Protein AF-A0A2I4ALH2-F1 (afdb_monomer)

Sequence (230 aa):
MEGLSVGTFGLLMMTMMCFHQFVRSSAQECPSTHDLLNSLRQVEKMLELHETSYQQGLRSLRKKINALHNSTMAVFKTGRNESCPKPDPPAHGRRLGRVFEVGHEVHFLCKPGYELIGPRTRVCLDTLKWSGQQPMCRYLNVTTSSLASLSSPALSFTISAASSSSSSATSPSLLSPPTSSSPSSSIRPSNCTHFLGSTHCTCDVGFTISGRDNQICTDIDECHLFPLAQ

Radius of gyration: 43.72 Å; Cα contacts (8 Å, |Δi|>4): 205; chains: 1; bounding box: 107×48×108 Å

Organism: Austrofundulus limnaeus (NCBI:txid52670)

Foldseek 3Di:
DDDPDPVVVVVVVVVVVVVVVVVVVVPLPFPPPVVVVVVVVVVVVVVVVVVVVVVVVVVVVVVVVVVVVVVVVVVVVVQVVQFADDDDAAVQWDKADDGGTAQDKIAIGHHPQWDKAWDRMWGQHSVSYTPTDDIHTHGDPPPDDPPPDDPDDDPDDDDDDDDDDDDDDDDDDDDDDDDDDDDDDFKDFWDWDDDPHDIDTHDPPQWDQDDDPSTMTGGDPVSVVDSPDD

Solvent-accessible surface area (backbone atoms only — not comparable to full-atom values): 14393 Å² total; per-residue (Å²): 140,87,75,87,52,74,64,59,60,53,51,52,52,51,50,51,50,48,50,54,50,50,61,52,68,69,48,76,79,57,75,51,73,64,59,52,52,53,51,50,52,51,51,50,55,49,50,53,52,51,49,54,51,50,52,50,51,51,53,52,48,53,49,52,52,50,51,49,52,51,50,54,49,49,57,55,59,71,51,69,82,49,52,26,74,85,77,79,55,32,62,70,37,41,62,47,71,91,62,42,37,53,77,34,56,36,38,56,46,44,39,91,68,35,43,72,47,70,56,54,58,35,35,18,35,90,85,45,40,63,46,80,67,88,40,42,43,43,76,56,84,78,74,86,81,70,94,82,74,82,92,71,83,82,81,81,83,80,87,76,90,78,83,90,76,91,80,84,84,81,84,82,81,89,76,82,84,81,81,84,77,87,70,65,99,56,52,47,76,33,55,68,52,79,54,99,92,44,78,51,59,47,53,63,93,66,34,41,76,45,68,97,80,48,54,30,18,33,59,53,67,63,59,76,78,60,65,90,80,132

pLDDT: mean 75.02, std 19.94, range [35.41, 97.62]

Mean predicted aligned error: 21.16 Å

InterPro domains:
  IPR000436 Sushi/SCR/CCP domain [PF00084] (84-137)
  IPR000436 Sushi/SCR/CCP domain [PS50923] (82-139)
  IPR000436 Sushi/SCR/CCP domain [SM00032] (84-137)
  IPR000436 Sushi/SCR/CCP domain [cd00033] (84-138)
  IPR035976 Sushi/SCR/CCP superfamily [SSF57535] (83-139)
  IPR051277 SEZ6/CSMD/C4BPB Neuronal & Immune Regulators [PTHR45656] (59-218)

Secondary structure (DSSP, 8-state):
-----HHHHHHHHHHHHHHHHHHHHTS--PPPHHHHHHHHHHHHHHHHHHHHHHHHHHHHHHHHHHHHHHHHHHHHHHTTT-B---PPPPTTEEEE-S--BTT-EEEEEEPTTEEEES-SEEEB-TTSSBSSPPPEEEE----SSS-SS------------------PPPPPPP-PPP------TTEEE-EEEEETTEEEEE--TTEEEESTTS-EEEEP-HHHH-----

Structure (mmCIF, N/CA/C/O backbone):
data_AF-A0A2I4ALH2-F1
#
_entry.id   AF-A0A2I4ALH2-F1
#
loop_
_atom_site.group_PDB
_atom_site.id
_atom_site.type_symbol
_atom_site.label_atom_id
_atom_site.label_alt_id
_atom_site.label_comp_id
_atom_site.label_asym_id
_atom_site.label_entity_id
_atom_site.label_seq_id
_atom_site.pdbx_PDB_ins_code
_atom_site.Cartn_x
_atom_site.Cartn_y
_atom_site.Cartn_z
_atom_site.occupancy
_atom_site.B_iso_or_equiv
_atom_site.auth_seq_id
_atom_site.auth_comp_id
_atom_site.auth_asym_id
_atom_site.auth_atom_id
_atom_site.pdbx_PDB_model_num
ATOM 1 N N . MET A 1 1 ? -69.874 14.021 77.740 1.00 39.91 1 MET A N 1
ATOM 2 C CA . MET A 1 1 ? -69.878 14.697 76.427 1.00 39.91 1 MET A CA 1
ATOM 3 C C . MET A 1 1 ? -68.767 14.065 75.610 1.00 39.91 1 MET A C 1
ATOM 5 O O . MET A 1 1 ? -67.675 14.603 75.542 1.00 39.91 1 MET A O 1
ATOM 9 N N . GLU A 1 2 ? -69.021 12.865 75.093 1.00 46.47 2 GLU A N 1
ATOM 10 C CA . GLU A 1 2 ? -68.082 12.126 74.245 1.00 46.47 2 GLU A CA 1
ATOM 11 C C . GLU A 1 2 ? -68.663 12.156 72.836 1.00 46.47 2 GLU A C 1
ATOM 13 O O . GLU A 1 2 ? -69.733 11.611 72.579 1.00 46.47 2 GLU A O 1
ATOM 18 N N . GLY A 1 3 ? -68.016 12.910 71.960 1.00 49.16 3 GLY A N 1
ATOM 19 C CA . GLY A 1 3 ? -68.492 13.183 70.612 1.00 49.16 3 GLY A CA 1
ATOM 20 C C . GLY A 1 3 ? -67.360 13.741 69.770 1.00 49.16 3 GLY A C 1
ATOM 21 O O . GLY A 1 3 ? -67.520 14.775 69.127 1.00 49.16 3 GLY A O 1
ATOM 22 N N . LEU A 1 4 ? -66.187 13.097 69.814 1.00 46.28 4 LEU A N 1
ATOM 23 C CA . LEU A 1 4 ? -65.169 13.349 68.801 1.00 46.28 4 LEU A CA 1
ATOM 24 C C . LEU A 1 4 ? -65.681 12.757 67.485 1.00 46.28 4 LEU A C 1
ATOM 26 O O . LEU A 1 4 ? -65.685 11.551 67.263 1.00 46.28 4 LEU A O 1
ATOM 30 N N . SER A 1 5 ? -66.208 13.673 66.678 1.00 50.78 5 SER A N 1
ATOM 31 C CA . SER A 1 5 ? -66.835 13.486 65.378 1.00 50.78 5 SER A CA 1
ATOM 32 C C . SER A 1 5 ? -66.085 12.500 64.480 1.00 50.78 5 SER A C 1
ATOM 34 O O . SER A 1 5 ? -64.897 12.651 64.217 1.00 50.78 5 SER A O 1
ATOM 36 N N . VAL A 1 6 ? -66.827 11.552 63.908 1.00 57.34 6 VAL A N 1
ATOM 37 C CA . VAL A 1 6 ? -66.400 10.630 62.838 1.00 57.34 6 VAL A CA 1
ATOM 38 C C . VAL A 1 6 ? -65.699 11.368 61.674 1.00 57.34 6 VAL A C 1
ATOM 40 O O . VAL A 1 6 ? -64.871 10.788 60.973 1.00 57.34 6 VAL A O 1
ATOM 43 N N . GLY A 1 7 ? -65.959 12.671 61.502 1.00 55.94 7 GLY A N 1
ATOM 44 C CA . GLY A 1 7 ? -65.319 13.520 60.495 1.00 55.94 7 GLY A CA 1
ATOM 45 C C . GLY A 1 7 ? -63.839 13.849 60.743 1.00 55.94 7 GLY A C 1
ATOM 46 O O . GLY A 1 7 ? -63.100 14.015 59.773 1.00 55.94 7 GLY A O 1
ATOM 47 N N . THR A 1 8 ? -63.360 13.906 61.993 1.00 61.12 8 THR A N 1
ATOM 48 C CA . THR A 1 8 ? -61.940 14.219 62.266 1.00 61.12 8 THR A CA 1
ATOM 49 C C . THR A 1 8 ? -61.021 13.029 61.996 1.00 61.12 8 THR A C 1
ATOM 51 O O . THR A 1 8 ? -59.924 13.218 61.472 1.00 61.12 8 THR A O 1
ATOM 54 N N . PHE A 1 9 ? -61.485 11.800 62.246 1.00 66.00 9 PHE A N 1
ATOM 55 C CA . PHE A 1 9 ? -60.770 10.578 61.854 1.00 66.00 9 PHE A CA 1
ATOM 56 C C . PHE A 1 9 ? -60.685 10.419 60.329 1.00 66.00 9 PHE A C 1
ATOM 58 O O . PHE A 1 9 ? -59.633 10.052 59.809 1.00 66.00 9 PHE A O 1
ATOM 65 N N . GLY A 1 10 ? -61.758 10.753 59.602 1.00 70.00 10 GLY A N 1
ATOM 66 C CA . GLY A 1 10 ? -61.765 10.729 58.136 1.00 70.00 10 GLY A CA 1
ATOM 67 C C . GLY A 1 10 ? -60.769 11.713 57.511 1.00 70.00 10 GLY A C 1
ATOM 68 O O . GLY A 1 10 ? -60.043 11.345 56.588 1.00 70.00 10 GLY A O 1
ATOM 69 N N . LEU A 1 11 ? -60.672 12.936 58.050 1.00 68.94 11 LEU A N 1
ATOM 70 C CA . LEU A 1 11 ? -59.687 13.924 57.593 1.00 68.94 11 LEU A CA 1
ATOM 71 C C . LEU A 1 11 ? -58.244 13.498 57.893 1.00 68.94 11 LEU A C 1
ATOM 73 O O . LEU A 1 11 ? -57.385 13.670 57.035 1.00 68.94 11 LEU A O 1
ATOM 77 N N . LEU A 1 12 ? -57.976 12.920 59.069 1.00 70.81 12 LEU A N 1
ATOM 78 C CA . LEU A 1 12 ? -56.640 12.427 59.431 1.00 70.81 12 LEU A CA 1
ATOM 79 C C . LEU A 1 12 ? -56.186 11.256 58.549 1.00 70.81 12 LEU A C 1
ATOM 81 O O . LEU A 1 12 ? -55.030 11.209 58.144 1.00 70.81 12 LEU A O 1
ATOM 85 N N . MET A 1 13 ? -57.084 10.333 58.197 1.00 71.69 13 MET A N 1
ATOM 86 C CA . MET A 1 13 ? -56.747 9.228 57.289 1.00 71.69 13 MET A CA 1
ATOM 87 C C . MET A 1 13 ? -56.496 9.723 55.861 1.00 71.69 13 MET A C 1
ATOM 89 O O . MET A 1 13 ? -55.560 9.260 55.213 1.00 71.69 13 MET A O 1
ATOM 93 N N . MET A 1 14 ? -57.271 10.704 55.385 1.00 69.56 14 MET A N 1
ATOM 94 C CA . MET A 1 14 ? -57.053 11.316 54.070 1.00 69.56 14 MET A CA 1
ATOM 95 C C . MET A 1 14 ? -55.761 12.129 54.010 1.00 69.56 14 MET A C 1
ATOM 97 O O . MET A 1 14 ? -55.058 12.057 53.006 1.00 69.56 14 MET A O 1
ATOM 101 N N . THR A 1 15 ? -55.389 12.854 55.069 1.00 70.06 15 THR A N 1
ATOM 102 C CA . THR A 1 15 ? -54.096 13.549 55.105 1.00 70.06 15 THR A CA 1
ATOM 103 C C . THR A 1 15 ? -52.941 12.563 55.218 1.00 70.06 15 THR A C 1
ATOM 105 O O . THR A 1 15 ? -51.978 12.719 54.482 1.00 70.06 15 THR A O 1
ATOM 108 N N . MET A 1 16 ? -53.038 11.504 56.029 1.00 69.75 16 MET A N 1
ATOM 109 C CA . MET A 1 16 ? -52.010 10.456 56.102 1.00 69.75 16 MET A CA 1
ATOM 110 C C . MET A 1 16 ? -51.840 9.710 54.777 1.00 69.75 16 MET A C 1
ATOM 112 O O . MET A 1 16 ? -50.707 9.493 54.361 1.00 69.75 16 MET A O 1
ATOM 116 N N . MET A 1 17 ? -52.928 9.374 54.074 1.00 66.12 17 MET A N 1
ATOM 117 C CA . MET A 1 17 ? -52.852 8.776 52.737 1.00 66.12 17 MET A CA 1
ATOM 118 C C . MET A 1 17 ? -52.301 9.754 51.701 1.00 66.12 17 MET A C 1
ATOM 120 O O . MET A 1 17 ? -51.471 9.356 50.893 1.00 66.12 17 MET A O 1
ATOM 124 N N . CYS A 1 18 ? -52.680 11.034 51.759 1.00 63.47 18 CYS A N 1
ATOM 125 C CA . CYS A 1 18 ? -52.149 12.063 50.868 1.00 63.47 18 CYS A CA 1
ATOM 126 C C . CYS A 1 18 ? -50.654 12.312 51.122 1.00 63.47 18 CYS A C 1
ATOM 128 O O . CYS A 1 18 ? -49.892 12.362 50.169 1.00 63.47 18 CYS A O 1
ATOM 130 N N . PHE A 1 19 ? -50.202 12.346 52.381 1.00 59.53 19 PHE A N 1
ATOM 131 C CA . PHE A 1 19 ? -48.781 12.385 52.746 1.00 59.53 19 PHE A CA 1
ATOM 132 C C . PHE A 1 19 ? -48.045 11.112 52.301 1.00 59.53 19 PHE A C 1
ATOM 134 O O . PHE A 1 19 ? -46.947 11.217 51.769 1.00 59.53 19 PHE A O 1
ATOM 141 N N . HIS A 1 20 ? -48.646 9.922 52.420 1.00 56.50 20 HIS A N 1
ATOM 142 C CA . HIS A 1 20 ? -48.064 8.675 51.902 1.00 56.50 20 HIS A CA 1
ATOM 143 C C . HIS A 1 20 ? -47.955 8.665 50.368 1.00 56.50 20 HIS A C 1
ATOM 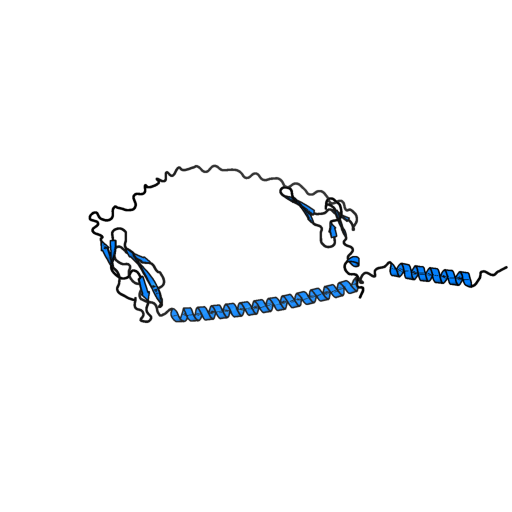145 O O . HIS A 1 20 ? -46.995 8.122 49.818 1.00 56.50 20 HIS A O 1
ATOM 151 N N . GLN A 1 21 ? -48.927 9.268 49.677 1.00 51.94 21 GLN A N 1
ATOM 152 C CA . GLN A 1 21 ? -48.923 9.455 48.227 1.00 51.94 21 GLN A CA 1
ATOM 153 C C . GLN A 1 21 ? -47.872 10.499 47.813 1.00 51.94 21 GLN A C 1
ATOM 155 O O . GLN A 1 21 ? -47.152 10.285 46.845 1.00 51.94 21 GLN A O 1
ATOM 160 N N . PHE A 1 22 ? -47.734 11.590 48.575 1.00 48.34 22 PHE A N 1
ATOM 161 C CA . PHE A 1 22 ? -46.765 12.662 48.330 1.00 48.34 22 PHE A CA 1
ATOM 162 C C . PHE A 1 22 ? -45.324 12.192 48.569 1.00 48.34 22 PHE A C 1
ATOM 164 O O . PHE A 1 22 ? -44.451 12.483 47.759 1.00 48.34 22 PHE A O 1
ATOM 171 N N . VAL A 1 23 ? -45.089 11.390 49.617 1.00 51.84 23 VAL A N 1
ATOM 172 C CA . VAL A 1 23 ? -43.791 10.745 49.895 1.00 51.84 23 VAL A CA 1
ATOM 173 C C . VAL A 1 23 ? -43.423 9.740 48.796 1.00 51.84 23 VAL A C 1
ATOM 175 O O . VAL A 1 23 ? -42.254 9.647 48.429 1.00 51.84 23 VAL A O 1
ATOM 178 N N . ARG A 1 24 ? -44.410 9.041 48.212 1.00 49.78 24 ARG A N 1
ATOM 179 C CA . ARG A 1 24 ? -44.208 8.199 47.018 1.00 49.78 24 ARG A CA 1
ATOM 180 C C . ARG A 1 24 ? -43.925 9.011 45.753 1.00 49.78 24 ARG A C 1
ATOM 182 O O . ARG A 1 24 ? -43.120 8.577 44.946 1.00 49.78 24 ARG A O 1
ATOM 189 N N . SER A 1 25 ? -44.541 10.180 45.579 1.00 40.50 25 SER A N 1
ATOM 190 C CA . SER A 1 25 ? -44.303 11.041 44.408 1.00 40.50 25 SER A CA 1
ATOM 191 C C . SER A 1 25 ? -42.962 11.782 44.435 1.00 40.50 25 SER A C 1
ATOM 193 O O . SER A 1 25 ? -42.504 12.206 43.380 1.00 40.50 25 SER A O 1
ATOM 195 N N . SER A 1 26 ? -42.323 11.944 45.600 1.00 42.00 26 SER A N 1
ATOM 196 C CA . SER A 1 26 ? -40.974 12.527 45.713 1.00 42.00 26 SER A CA 1
ATOM 197 C C . SER A 1 26 ? -39.832 11.528 45.499 1.00 42.00 26 SER A C 1
ATOM 199 O O . SER A 1 26 ? -38.684 11.944 45.363 1.00 42.00 26 SER A O 1
ATOM 201 N N . ALA A 1 27 ? -40.124 10.227 45.462 1.00 47.12 27 ALA A N 1
ATOM 202 C CA . ALA A 1 27 ? -39.171 9.226 45.014 1.00 47.12 27 ALA A CA 1
ATOM 203 C C . ALA A 1 27 ? -39.352 9.064 43.502 1.00 47.12 27 ALA A C 1
ATOM 205 O O . ALA A 1 27 ? -40.226 8.336 43.041 1.00 47.12 27 ALA A O 1
ATOM 206 N N . GLN A 1 28 ? -38.544 9.769 42.711 1.00 51.12 28 GLN A N 1
ATOM 207 C CA . GLN A 1 28 ? -38.260 9.310 41.355 1.00 51.12 28 GLN A CA 1
ATOM 208 C C . GLN A 1 28 ? -37.712 7.883 41.529 1.00 51.12 28 GLN A C 1
ATOM 210 O O . GLN A 1 28 ? -36.616 7.724 42.063 1.00 51.12 28 GLN A O 1
ATOM 215 N N . GLU A 1 29 ? -38.519 6.858 41.239 1.00 55.00 29 GLU A N 1
ATOM 216 C CA . GLU A 1 29 ? -38.187 5.461 41.536 1.00 55.00 29 GLU A CA 1
ATOM 217 C C . GLU A 1 29 ? -36.971 5.071 40.680 1.00 55.00 29 GLU A C 1
ATOM 219 O O . GLU A 1 29 ? -37.099 4.714 39.507 1.00 55.00 29 GLU A O 1
ATOM 224 N N . CYS A 1 30 ? -35.766 5.239 41.235 1.00 57.34 30 CYS A N 1
ATOM 225 C CA . CYS A 1 30 ? -34.533 4.807 40.596 1.00 57.34 30 CYS A CA 1
ATOM 226 C C . CYS A 1 30 ? -34.694 3.320 40.241 1.00 57.34 30 CYS A C 1
ATOM 228 O O . CYS A 1 30 ? -35.183 2.554 41.082 1.00 57.34 30 CYS A O 1
ATOM 230 N N . PRO A 1 31 ? -34.304 2.888 39.027 1.00 63.88 31 PRO A N 1
ATOM 231 C CA . PRO A 1 31 ? -34.389 1.485 38.652 1.00 63.88 31 PRO A CA 1
ATOM 232 C C . PRO A 1 31 ? -33.706 0.630 39.718 1.00 63.88 31 PRO A C 1
ATOM 234 O O . PRO A 1 31 ? -32.645 0.991 40.238 1.00 63.88 31 PRO A O 1
ATOM 237 N N . SER A 1 32 ? -34.334 -0.494 40.074 1.00 73.88 32 SER A N 1
ATOM 238 C CA . SER A 1 32 ? -33.769 -1.365 41.095 1.00 73.88 32 SER A CA 1
ATOM 239 C C . SER A 1 32 ? -32.368 -1.802 40.658 1.00 73.88 32 SER A C 1
ATOM 241 O O . SER A 1 32 ? -32.104 -2.013 39.469 1.00 73.88 32 SER A O 1
ATOM 243 N N . THR A 1 33 ? -31.447 -1.965 41.609 1.00 77.44 33 THR A N 1
ATOM 244 C CA . THR A 1 33 ? -30.085 -2.444 41.311 1.00 77.44 33 THR A CA 1
ATOM 245 C C . THR A 1 33 ? -30.107 -3.746 40.506 1.00 77.44 33 THR A C 1
ATOM 247 O O . THR A 1 33 ? -29.229 -3.990 39.683 1.00 77.44 33 THR A O 1
ATOM 250 N N . HIS A 1 34 ? -31.149 -4.559 40.682 1.00 82.75 34 HIS A N 1
ATOM 251 C CA . HIS A 1 34 ? -31.390 -5.769 39.913 1.00 82.75 34 HIS A CA 1
ATOM 252 C C . HIS A 1 34 ? -31.675 -5.502 38.424 1.00 82.75 34 HIS A C 1
ATOM 254 O O . HIS A 1 34 ? -31.082 -6.162 37.570 1.00 82.75 34 HIS A O 1
ATOM 260 N N . ASP A 1 35 ? -32.524 -4.525 38.102 1.00 79.44 35 ASP A N 1
ATOM 261 C CA . ASP A 1 35 ? -32.886 -4.182 36.719 1.00 79.44 35 ASP A CA 1
ATOM 262 C C . ASP A 1 35 ? -31.705 -3.575 35.955 1.00 79.44 35 ASP A C 1
ATOM 264 O O . ASP A 1 35 ? -31.469 -3.902 34.785 1.00 79.44 35 ASP A O 1
ATOM 268 N N . LEU A 1 36 ? -30.893 -2.764 36.641 1.00 84.00 36 LEU A N 1
ATOM 269 C CA . LEU A 1 36 ? -29.657 -2.227 36.080 1.00 84.00 36 LEU A CA 1
ATOM 270 C C . LEU A 1 36 ? -28.637 -3.344 35.814 1.00 84.00 36 LEU A C 1
ATOM 272 O O . LEU A 1 36 ? -28.070 -3.418 34.725 1.00 84.00 36 LEU A O 1
ATOM 276 N N . LEU A 1 37 ? -28.447 -4.265 36.766 1.00 87.06 37 LEU A N 1
ATOM 277 C CA . LEU A 1 37 ? -27.549 -5.412 36.595 1.00 87.06 37 LEU A CA 1
ATOM 278 C C . LEU A 1 37 ? -27.998 -6.336 35.457 1.00 87.06 37 LEU A C 1
ATOM 280 O O . LEU A 1 37 ? -27.159 -6.857 34.723 1.00 87.06 37 LEU A O 1
ATOM 284 N N . ASN A 1 38 ? -29.304 -6.535 35.279 1.00 90.06 38 ASN A N 1
ATOM 285 C CA . ASN A 1 38 ? -29.830 -7.315 34.161 1.00 90.06 38 ASN A CA 1
ATOM 286 C C . ASN A 1 38 ? -29.565 -6.624 32.817 1.00 90.06 38 ASN A C 1
ATOM 288 O O . ASN A 1 38 ? -29.114 -7.277 31.875 1.00 90.06 38 ASN A O 1
ATOM 292 N N . SER A 1 39 ? -29.761 -5.306 32.755 1.00 90.31 39 SER A N 1
ATOM 293 C CA . SER A 1 39 ? -29.476 -4.501 31.563 1.00 90.31 39 SER A CA 1
ATOM 294 C C . SER A 1 39 ? -27.986 -4.522 31.204 1.00 90.31 39 SER A C 1
ATOM 296 O O . SER A 1 39 ? -27.629 -4.730 30.045 1.00 90.31 39 SER A O 1
ATOM 298 N N . LEU A 1 40 ? -27.099 -4.397 32.196 1.00 91.69 40 LEU A N 1
ATOM 299 C CA . LEU A 1 40 ? -25.649 -4.464 31.991 1.00 91.69 40 LEU A CA 1
ATOM 300 C C . LEU A 1 40 ? -25.200 -5.837 31.481 1.00 91.69 40 LEU A C 1
ATOM 302 O O . LEU A 1 40 ? -24.463 -5.901 30.500 1.00 91.69 40 LEU A O 1
ATOM 306 N N . ARG A 1 41 ? -25.708 -6.933 32.062 1.00 95.00 41 ARG A N 1
ATOM 307 C CA . ARG A 1 41 ? -25.429 -8.294 31.562 1.00 95.00 41 ARG A CA 1
ATOM 308 C C . ARG A 1 41 ? -25.898 -8.489 30.122 1.00 95.00 41 ARG A C 1
ATOM 310 O O . ARG A 1 41 ? -25.260 -9.204 29.352 1.00 95.00 41 ARG A O 1
ATOM 317 N N . GLN A 1 42 ? -27.020 -7.876 29.744 1.00 96.25 42 GLN A N 1
ATOM 318 C CA . GLN A 1 42 ? -27.523 -7.946 28.374 1.00 96.25 42 GLN A CA 1
ATOM 319 C C . GLN A 1 42 ? -26.599 -7.213 27.393 1.00 96.25 42 GLN A C 1
ATOM 321 O O . GLN A 1 42 ? -26.316 -7.746 26.318 1.00 96.25 42 GLN A O 1
ATOM 326 N N . VAL A 1 43 ? -26.108 -6.028 27.762 1.00 96.12 43 VAL A N 1
ATOM 327 C CA . VAL A 1 43 ? -25.152 -5.264 26.946 1.00 96.12 43 VAL A CA 1
ATOM 328 C C . VAL A 1 43 ? -23.816 -5.996 26.842 1.00 96.12 43 VAL A C 1
ATOM 330 O O . VAL A 1 43 ? -23.294 -6.133 25.741 1.00 96.12 43 VAL A O 1
ATOM 333 N N . GLU A 1 44 ? -23.297 -6.538 27.943 1.00 96.56 44 GLU A N 1
ATOM 334 C CA . GLU A 1 44 ? -22.062 -7.331 27.957 1.00 96.56 44 GLU A CA 1
ATOM 335 C C . GLU A 1 44 ? -22.154 -8.515 26.985 1.00 96.56 44 GLU A C 1
ATOM 337 O O . GLU A 1 44 ? -21.335 -8.652 26.076 1.00 96.56 44 GLU A O 1
ATOM 342 N N . LYS A 1 45 ? -23.241 -9.291 27.066 1.00 97.38 45 LYS A N 1
ATOM 343 C CA . LYS A 1 45 ? -23.486 -10.417 26.157 1.00 97.38 45 LYS A CA 1
ATOM 344 C C . LYS A 1 45 ? -23.620 -9.984 24.693 1.00 97.38 45 LYS A C 1
ATOM 346 O O . LYS A 1 45 ? -23.202 -10.703 23.785 1.00 97.38 45 LYS A O 1
ATOM 351 N N . MET A 1 46 ? -24.219 -8.822 24.437 1.00 96.50 46 MET A N 1
ATOM 352 C CA . MET A 1 46 ? -24.316 -8.265 23.085 1.00 96.50 46 MET A CA 1
ATOM 353 C C . MET A 1 46 ? -22.934 -7.871 22.547 1.00 96.50 46 MET A C 1
ATOM 355 O O . MET A 1 46 ? -22.626 -8.156 21.387 1.00 96.50 46 MET A O 1
ATOM 359 N N . LEU A 1 47 ? -22.103 -7.243 23.380 1.00 96.81 47 LEU A N 1
ATOM 360 C CA . LEU A 1 47 ? -20.751 -6.827 23.017 1.00 96.81 47 LEU A CA 1
ATOM 361 C C . LEU A 1 47 ? -19.862 -8.035 22.708 1.00 96.81 47 LEU A C 1
ATOM 363 O O . LEU A 1 47 ? -19.187 -8.022 21.680 1.00 96.81 47 LEU A O 1
ATOM 367 N N . GLU A 1 48 ? -19.941 -9.108 23.497 1.00 96.31 48 GLU A N 1
ATOM 368 C CA . GLU A 1 48 ? -19.231 -10.367 23.219 1.00 96.31 48 GLU A CA 1
ATOM 369 C C . GLU A 1 48 ? -19.626 -10.969 21.858 1.00 96.31 48 GLU A C 1
ATOM 371 O O . GLU A 1 48 ? -18.782 -11.407 21.064 1.00 96.31 48 GLU A O 1
ATOM 376 N N . LEU A 1 49 ? -20.923 -10.967 21.533 1.00 96.62 49 LEU A N 1
ATOM 377 C CA . LEU A 1 49 ? -21.407 -11.446 20.235 1.00 96.62 49 LEU A CA 1
ATOM 378 C C . LEU A 1 49 ? -20.923 -10.562 19.079 1.00 96.62 49 LEU A C 1
ATOM 380 O O . LEU A 1 49 ? -20.525 -11.071 18.027 1.00 96.62 49 LEU A O 1
ATOM 384 N N . HIS A 1 50 ? -20.928 -9.241 19.258 1.00 96.44 50 HIS A N 1
ATOM 385 C CA . HIS A 1 50 ? -20.433 -8.321 18.241 1.00 96.44 50 HIS A CA 1
ATOM 386 C C . HIS A 1 50 ? -18.922 -8.479 18.025 1.00 96.44 50 HIS A C 1
ATOM 388 O O . HIS A 1 50 ? -18.467 -8.524 16.880 1.00 96.44 50 HIS A O 1
ATOM 394 N N . GLU A 1 51 ? -18.152 -8.653 19.100 1.00 96.69 51 GLU A N 1
ATOM 395 C CA . GLU A 1 51 ? -16.715 -8.899 19.028 1.00 96.69 51 GLU A CA 1
ATOM 396 C C . GLU A 1 51 ? -16.408 -10.202 18.282 1.00 96.69 51 GLU A C 1
ATOM 398 O O . GLU A 1 51 ? -15.619 -10.207 17.336 1.00 96.69 51 GLU A O 1
ATOM 403 N N . THR A 1 52 ? -17.068 -11.307 18.633 1.00 95.94 52 THR A N 1
ATOM 404 C CA . THR A 1 52 ? -16.845 -12.599 17.961 1.00 95.94 52 THR A CA 1
ATOM 405 C C . THR A 1 52 ? -17.225 -12.566 16.477 1.00 95.94 52 THR A C 1
ATOM 407 O O . THR A 1 52 ? -16.476 -13.089 15.640 1.00 95.94 52 THR A O 1
ATOM 410 N N . SER A 1 53 ? -18.332 -11.901 16.128 1.00 97.12 53 SER A N 1
ATOM 411 C CA . SER A 1 53 ? -18.757 -11.669 14.741 1.00 97.12 53 SER A CA 1
ATOM 412 C C . SER A 1 53 ? -17.733 -10.834 13.966 1.00 97.12 53 SER A C 1
ATOM 414 O O . SER A 1 53 ? -17.291 -11.221 12.877 1.00 97.12 53 SER A O 1
ATOM 416 N N . TYR A 1 54 ? -17.265 -9.734 14.561 1.00 97.12 54 TYR A N 1
ATOM 417 C CA . TYR A 1 54 ? -16.231 -8.880 13.983 1.00 97.12 54 TYR A CA 1
ATOM 418 C C . TYR A 1 54 ? -14.925 -9.654 13.746 1.00 97.12 54 TYR A C 1
ATOM 420 O O . TYR A 1 54 ? -14.371 -9.638 12.641 1.00 97.12 54 TYR A O 1
ATOM 428 N N . GLN A 1 55 ? -14.475 -10.430 14.736 1.00 97.25 55 GLN A N 1
ATOM 429 C CA . GLN A 1 55 ? -13.299 -11.296 14.624 1.00 97.25 55 GLN A CA 1
ATOM 430 C C . GLN A 1 55 ? -13.455 -12.335 13.503 1.00 97.25 55 GLN A C 1
ATOM 432 O O . GLN A 1 55 ? -12.509 -12.615 12.761 1.00 97.25 55 GLN A O 1
ATOM 437 N N . GLN A 1 56 ? -14.649 -12.904 13.321 1.00 97.38 56 GLN A N 1
ATOM 438 C CA . GLN A 1 56 ? -14.929 -13.807 12.205 1.00 97.38 56 GLN A CA 1
ATOM 439 C C . GLN A 1 56 ? -14.851 -13.096 10.848 1.00 97.38 56 GLN A C 1
ATOM 441 O O . GLN A 1 56 ? -14.255 -13.646 9.913 1.00 97.38 56 GLN A O 1
ATOM 446 N N . GLY A 1 57 ? -15.381 -11.876 10.749 1.00 97.38 57 GLY A N 1
ATOM 447 C CA . GLY A 1 57 ? -15.245 -11.021 9.570 1.00 97.38 57 GLY A CA 1
ATOM 448 C C . GLY A 1 57 ? -13.779 -10.785 9.206 1.00 97.38 57 GLY A C 1
ATOM 449 O O . GLY A 1 57 ? -13.370 -11.041 8.070 1.00 97.38 57 GLY A O 1
ATOM 450 N N . LEU A 1 58 ? -12.953 -10.420 10.190 1.00 97.62 58 LEU A N 1
ATOM 451 C CA . LEU A 1 58 ? -11.512 -10.239 10.003 1.00 97.62 58 LEU A CA 1
ATOM 452 C C . LEU A 1 58 ? -10.805 -11.528 9.566 1.00 97.62 58 LEU A C 1
ATOM 454 O O . LEU A 1 58 ? -9.973 -11.496 8.655 1.00 97.62 58 LEU A O 1
ATOM 458 N N . ARG A 1 59 ? -11.151 -12.684 10.149 1.00 97.44 59 ARG A N 1
ATOM 459 C CA . ARG A 1 59 ? -10.615 -13.987 9.713 1.00 97.44 59 ARG A CA 1
ATOM 460 C C . ARG A 1 59 ? -10.966 -14.280 8.255 1.00 97.44 59 ARG A C 1
ATOM 462 O O . ARG A 1 59 ? -10.103 -14.730 7.500 1.00 97.44 59 ARG A O 1
ATOM 469 N N . SER A 1 60 ? -12.206 -14.018 7.842 1.00 97.62 60 SER A N 1
ATOM 470 C CA . SER A 1 60 ? -12.623 -14.205 6.450 1.00 97.62 60 SER A CA 1
ATOM 471 C C . SER A 1 60 ? -11.904 -13.243 5.508 1.00 97.62 60 SER A C 1
ATOM 473 O O . SER A 1 60 ? -11.502 -13.649 4.417 1.00 97.62 60 SER A O 1
ATOM 475 N N . LEU A 1 61 ? -11.727 -11.987 5.917 1.00 97.31 61 LEU A N 1
ATOM 476 C CA . LEU A 1 61 ? -11.017 -10.989 5.129 1.00 97.31 61 LEU A CA 1
ATOM 477 C C . LEU A 1 61 ? -9.551 -11.387 4.944 1.00 97.31 61 LEU A C 1
ATOM 479 O O . LEU A 1 61 ? -9.066 -11.413 3.816 1.00 97.31 61 LEU A O 1
ATOM 483 N N . ARG A 1 62 ? -8.873 -11.807 6.018 1.00 97.25 62 ARG A N 1
ATOM 484 C CA . ARG A 1 62 ? -7.497 -12.320 5.958 1.00 97.25 62 ARG A CA 1
ATOM 485 C C . ARG A 1 62 ? -7.376 -13.501 4.996 1.00 97.25 62 ARG A C 1
ATOM 487 O O . ARG A 1 62 ? -6.445 -13.539 4.201 1.00 97.25 62 ARG A O 1
ATOM 494 N N . LYS A 1 63 ? -8.328 -14.442 5.016 1.00 97.31 63 LYS A N 1
ATOM 495 C CA . LYS A 1 63 ? -8.352 -15.562 4.058 1.00 97.31 63 LYS A CA 1
ATOM 496 C C . LYS A 1 63 ? -8.486 -15.080 2.612 1.00 97.31 63 LYS A C 1
ATOM 498 O O . LYS A 1 63 ? -7.743 -15.558 1.762 1.00 97.31 63 LYS A O 1
ATOM 503 N N . LYS A 1 64 ? -9.378 -14.121 2.336 1.00 96.88 64 LYS A N 1
ATOM 504 C CA . LYS A 1 64 ? -9.537 -13.528 0.994 1.00 96.88 64 LYS A CA 1
ATOM 505 C C . LYS A 1 64 ? -8.269 -12.807 0.535 1.00 96.88 64 LYS A C 1
ATOM 507 O O . LYS A 1 64 ? -7.844 -13.017 -0.594 1.00 96.88 64 LYS A O 1
ATOM 512 N N . ILE A 1 65 ? -7.638 -12.025 1.413 1.00 97.06 65 ILE A N 1
ATOM 513 C CA . ILE A 1 65 ? -6.367 -11.341 1.129 1.00 97.06 65 ILE A CA 1
ATOM 514 C C . ILE A 1 65 ? -5.268 -12.361 0.818 1.00 97.06 65 ILE A C 1
ATOM 516 O O . ILE A 1 65 ? -4.575 -12.219 -0.183 1.00 97.06 65 ILE A O 1
ATOM 520 N N . ASN A 1 66 ? -5.140 -13.420 1.621 1.00 95.62 66 ASN A N 1
ATOM 521 C CA . ASN A 1 66 ? -4.139 -14.464 1.396 1.00 95.62 66 ASN A CA 1
ATOM 522 C C . ASN A 1 66 ? -4.392 -15.236 0.095 1.00 95.62 66 ASN A C 1
ATOM 524 O O . ASN A 1 66 ? -3.448 -15.541 -0.627 1.00 95.62 66 ASN A O 1
ATOM 528 N N . ALA A 1 67 ? -5.654 -15.537 -0.221 1.00 94.44 67 ALA A N 1
ATOM 529 C CA . ALA A 1 67 ? -6.028 -16.185 -1.473 1.00 94.44 67 ALA A CA 1
ATOM 530 C C . ALA A 1 67 ? -5.718 -15.294 -2.681 1.00 94.44 67 ALA A C 1
ATOM 532 O O . ALA A 1 67 ? -5.158 -15.779 -3.664 1.00 94.44 67 ALA A O 1
ATOM 533 N N . LEU A 1 68 ? -6.020 -13.994 -2.588 1.00 93.19 68 LEU A N 1
ATOM 534 C CA . LEU A 1 68 ? -5.672 -13.020 -3.616 1.00 93.19 68 LEU A CA 1
ATOM 535 C C . LEU A 1 68 ? -4.155 -12.946 -3.783 1.00 93.19 68 LEU A C 1
ATOM 537 O O . LEU A 1 68 ? -3.670 -13.143 -4.886 1.00 93.19 68 LEU A O 1
ATOM 541 N N . HIS A 1 69 ? -3.404 -12.771 -2.694 1.00 91.38 69 HIS A N 1
ATOM 542 C CA . HIS A 1 69 ? -1.943 -12.742 -2.724 1.00 91.38 69 HIS A CA 1
ATOM 543 C C . HIS A 1 69 ? -1.355 -14.007 -3.358 1.00 91.38 69 HIS A C 1
ATOM 545 O O . HIS A 1 69 ? -0.505 -13.907 -4.235 1.00 91.38 69 HIS A O 1
ATOM 551 N N . ASN A 1 70 ? -1.830 -15.193 -2.967 1.00 88.62 70 ASN A N 1
ATOM 552 C CA . ASN A 1 70 ? -1.375 -16.457 -3.543 1.00 88.62 70 ASN A CA 1
ATOM 553 C C . ASN A 1 70 ? -1.725 -16.571 -5.034 1.00 88.62 70 ASN A C 1
ATOM 555 O O . ASN A 1 70 ? -0.907 -17.037 -5.817 1.00 88.62 70 ASN A O 1
ATOM 559 N N . SER A 1 71 ? -2.904 -16.100 -5.444 1.00 86.94 71 SER A N 1
ATOM 560 C CA . SER A 1 71 ? -3.307 -16.080 -6.856 1.00 86.94 71 SER A CA 1
ATOM 561 C C . SER A 1 71 ? -2.419 -15.138 -7.669 1.00 86.94 71 SER A C 1
ATOM 563 O O . SER A 1 71 ? -1.900 -15.528 -8.710 1.00 86.94 71 SER A O 1
ATOM 565 N N . THR A 1 72 ? -2.155 -13.932 -7.163 1.00 85.81 72 THR A N 1
ATOM 566 C CA . THR A 1 72 ? -1.232 -12.981 -7.789 1.00 85.81 72 THR A CA 1
ATOM 567 C C . THR A 1 72 ? 0.182 -13.566 -7.873 1.00 85.81 72 THR A C 1
ATOM 569 O O . THR A 1 72 ? 0.827 -13.493 -8.914 1.00 85.81 72 THR A O 1
ATOM 572 N N . MET A 1 73 ? 0.658 -14.215 -6.807 1.00 78.19 73 MET A N 1
ATOM 573 C CA . MET A 1 73 ? 1.965 -14.876 -6.795 1.00 78.19 73 MET A CA 1
ATOM 574 C C . MET A 1 73 ? 2.025 -16.087 -7.725 1.00 78.19 73 MET A C 1
ATOM 576 O O . MET A 1 73 ? 3.080 -16.343 -8.295 1.00 78.19 73 MET A O 1
ATOM 580 N N . ALA A 1 74 ? 0.926 -16.816 -7.922 1.00 73.69 74 ALA A N 1
ATOM 581 C CA . ALA A 1 74 ? 0.851 -17.890 -8.905 1.00 73.69 74 ALA A CA 1
ATOM 582 C C . ALA A 1 74 ? 1.009 -17.344 -10.330 1.00 73.69 74 ALA A C 1
ATOM 584 O O . ALA A 1 74 ? 1.805 -17.896 -11.083 1.00 73.69 74 ALA A O 1
ATOM 585 N N . VAL A 1 75 ? 0.356 -16.219 -10.651 1.00 67.56 75 VAL A N 1
ATOM 586 C CA . VAL A 1 75 ? 0.521 -15.513 -11.936 1.00 67.56 75 VAL A CA 1
ATOM 587 C C . VAL A 1 75 ? 1.977 -15.080 -12.146 1.00 67.56 75 VAL A C 1
ATOM 589 O O . VAL A 1 75 ? 2.563 -15.359 -13.192 1.00 67.56 75 VAL A O 1
ATOM 592 N N . PHE A 1 76 ? 2.607 -14.480 -11.132 1.00 64.06 76 PHE A N 1
ATOM 593 C CA . PHE A 1 76 ? 4.025 -14.107 -11.208 1.00 64.06 76 PHE A CA 1
ATOM 594 C C . PHE A 1 76 ? 4.963 -15.324 -11.285 1.00 64.06 76 PHE A C 1
ATOM 596 O O . PHE A 1 76 ? 5.980 -15.292 -11.972 1.00 64.06 76 PHE A O 1
ATOM 603 N N . LYS A 1 77 ? 4.627 -16.436 -10.622 1.00 64.06 77 LYS A N 1
ATOM 604 C CA . LYS A 1 77 ? 5.429 -17.668 -10.636 1.00 64.06 77 LYS A CA 1
ATOM 605 C C . LYS A 1 77 ? 5.362 -18.385 -11.986 1.00 64.06 77 LYS A C 1
ATOM 607 O O . LYS A 1 77 ? 6.362 -18.978 -12.382 1.00 64.06 77 LYS A O 1
ATOM 612 N N . THR A 1 78 ? 4.241 -18.306 -12.703 1.00 61.56 78 THR A N 1
ATOM 613 C CA . THR A 1 78 ? 4.106 -18.853 -14.064 1.00 61.56 78 THR A CA 1
ATOM 614 C C . THR A 1 78 ? 4.834 -18.032 -15.133 1.00 61.56 78 THR A C 1
ATOM 616 O O . THR A 1 78 ? 5.190 -18.597 -16.157 1.00 61.56 78 THR A O 1
ATOM 619 N N . GLY A 1 79 ? 5.137 -16.750 -14.886 1.00 58.91 79 GLY A N 1
ATOM 620 C CA . GLY A 1 79 ? 5.959 -15.914 -15.782 1.00 58.91 79 GLY A CA 1
ATOM 621 C C . GLY A 1 79 ? 7.477 -16.043 -15.580 1.00 58.91 79 GLY A C 1
ATOM 622 O O . GLY A 1 79 ? 8.264 -15.539 -16.376 1.00 58.91 79 GLY A O 1
ATOM 623 N N . ARG A 1 80 ? 7.925 -16.743 -14.529 1.00 56.12 80 ARG A N 1
ATOM 624 C CA . ARG A 1 80 ? 9.334 -16.754 -14.092 1.00 56.12 80 ARG A CA 1
ATOM 625 C C . ARG A 1 80 ? 10.297 -17.525 -15.012 1.00 56.12 80 ARG A C 1
ATOM 627 O O . ARG A 1 80 ? 11.509 -17.431 -14.827 1.00 56.12 80 ARG A O 1
ATOM 634 N N . ASN A 1 81 ? 9.798 -18.262 -16.002 1.00 63.12 81 ASN A N 1
ATOM 635 C CA . ASN A 1 81 ? 10.656 -19.003 -16.933 1.00 63.12 81 ASN A CA 1
ATOM 636 C C . ASN A 1 81 ? 10.836 -18.324 -18.299 1.00 6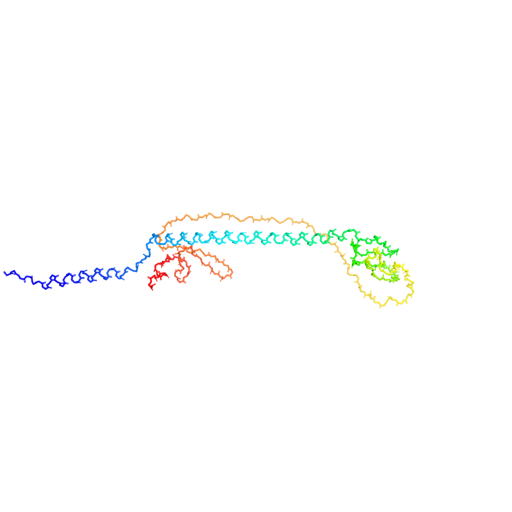3.12 81 ASN A C 1
ATOM 638 O O . ASN A 1 81 ? 11.568 -18.849 -19.133 1.00 63.12 81 ASN A O 1
ATOM 642 N N . GLU A 1 82 ? 10.248 -17.146 -18.506 1.00 75.50 82 GLU A N 1
ATOM 643 C CA . GLU A 1 82 ? 10.333 -16.403 -19.764 1.00 75.50 82 GLU A CA 1
ATOM 644 C C . GLU A 1 82 ? 11.098 -15.092 -19.548 1.00 75.50 82 GLU A C 1
ATOM 646 O O . GLU A 1 82 ? 10.544 -13.998 -19.470 1.00 75.50 82 GLU A O 1
ATOM 651 N N . SER A 1 83 ? 12.418 -15.214 -19.380 1.00 85.69 83 SER A N 1
ATOM 652 C CA . SER A 1 83 ? 13.323 -14.075 -19.224 1.00 85.69 83 SER A CA 1
ATOM 653 C C . SER A 1 83 ? 14.315 -14.006 -20.382 1.00 85.69 83 SER A C 1
ATOM 655 O O . SER A 1 83 ? 14.883 -15.019 -20.790 1.00 85.69 83 SER A O 1
ATOM 657 N N . CYS A 1 84 ? 14.552 -12.802 -20.899 1.00 90.62 84 CYS A N 1
ATOM 658 C CA . CYS A 1 84 ? 15.586 -12.553 -21.892 1.00 90.62 84 CYS A CA 1
ATOM 659 C C . CYS A 1 84 ? 16.994 -12.772 -21.306 1.00 90.62 84 CYS A C 1
ATOM 661 O O . CYS A 1 84 ? 17.228 -12.508 -20.121 1.00 90.62 84 CYS A O 1
ATOM 663 N N . PRO A 1 85 ? 17.982 -13.165 -22.134 1.00 91.25 85 PRO A N 1
ATOM 664 C CA . PRO A 1 85 ? 19.372 -13.257 -2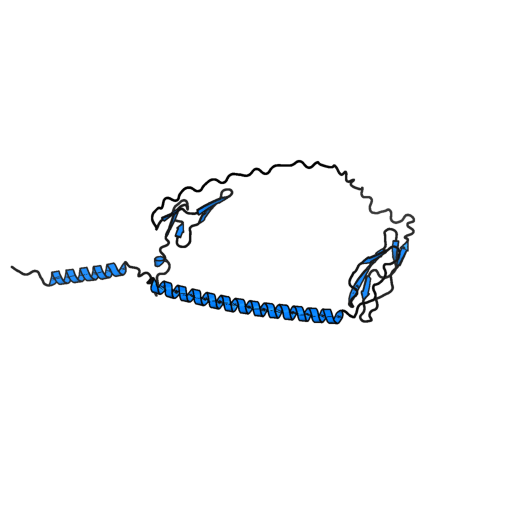1.700 1.00 91.25 85 PRO A CA 1
ATOM 665 C C . PRO A 1 85 ? 19.856 -11.897 -21.194 1.00 91.25 85 PRO A C 1
ATOM 667 O O . PRO A 1 85 ? 19.595 -10.869 -21.819 1.00 91.25 85 PRO A O 1
ATOM 670 N N . LYS A 1 86 ? 20.575 -11.874 -20.068 1.00 91.38 86 LYS A N 1
ATOM 671 C CA . LYS A 1 86 ? 21.104 -10.639 -19.474 1.00 91.38 86 LYS A CA 1
ATOM 672 C C . LYS A 1 86 ? 21.953 -9.882 -20.513 1.00 91.38 86 LYS A C 1
ATOM 674 O O . LYS A 1 86 ? 23.001 -10.392 -20.893 1.00 91.38 86 LYS A O 1
ATOM 679 N N . PRO A 1 87 ? 21.552 -8.674 -20.950 1.00 90.50 87 PRO A N 1
ATOM 680 C CA . PRO A 1 87 ? 22.272 -7.965 -21.996 1.00 90.50 87 PRO A CA 1
ATOM 681 C C . PRO A 1 87 ? 23.538 -7.340 -21.424 1.00 90.50 87 PRO A C 1
ATOM 683 O O . PRO A 1 87 ? 23.512 -6.750 -20.337 1.00 90.50 87 PRO A O 1
ATOM 686 N N . ASP A 1 88 ? 24.643 -7.446 -22.147 1.00 91.56 88 ASP A N 1
ATOM 687 C CA . ASP A 1 88 ? 25.915 -6.894 -21.700 1.00 91.56 88 ASP A CA 1
ATOM 688 C C . ASP A 1 88 ? 25.898 -5.359 -21.685 1.00 91.56 88 ASP A C 1
ATOM 690 O O . ASP A 1 88 ? 25.210 -4.715 -22.490 1.00 91.56 88 ASP A O 1
ATOM 694 N N . PRO A 1 89 ? 26.623 -4.728 -20.746 1.00 92.75 89 PRO A N 1
ATOM 695 C CA . PRO A 1 89 ? 26.828 -3.292 -20.792 1.00 92.75 89 PRO A CA 1
ATOM 696 C C . PRO A 1 89 ? 27.685 -2.927 -22.019 1.00 92.75 89 PRO A C 1
ATOM 698 O O . PRO A 1 89 ? 28.668 -3.613 -22.302 1.00 92.75 89 PRO A O 1
ATOM 701 N N . PRO A 1 90 ? 27.364 -1.837 -22.737 1.00 94.06 90 PRO A N 1
ATOM 702 C CA . PRO A 1 90 ? 28.197 -1.363 -23.832 1.00 94.06 90 PRO A CA 1
ATOM 703 C C . PRO A 1 90 ? 29.589 -0.986 -23.320 1.00 94.06 90 PRO A C 1
ATOM 705 O O . PRO A 1 90 ? 29.737 -0.464 -22.208 1.00 94.06 90 PRO A O 1
ATOM 708 N N . ALA A 1 91 ? 30.612 -1.218 -24.146 1.00 95.44 91 ALA A N 1
ATOM 709 C CA . ALA A 1 91 ? 31.965 -0.747 -23.871 1.00 95.44 91 ALA A CA 1
ATOM 710 C C . ALA A 1 91 ? 31.937 0.761 -23.590 1.00 95.44 91 ALA A C 1
ATOM 712 O O . ALA A 1 91 ? 31.215 1.498 -24.251 1.00 95.44 91 ALA A O 1
ATOM 713 N N . HIS A 1 92 ? 32.679 1.221 -22.581 1.00 95.38 92 HIS A N 1
ATOM 714 C CA . HIS A 1 92 ? 32.646 2.618 -22.123 1.00 95.38 92 HIS A CA 1
ATOM 715 C C . HIS A 1 92 ? 31.249 3.133 -21.725 1.00 95.38 92 HIS A C 1
ATOM 717 O O . HIS A 1 92 ? 31.016 4.339 -21.699 1.00 95.38 92 HIS A O 1
ATOM 723 N N . GLY A 1 93 ? 30.338 2.241 -21.332 1.00 95.06 93 GLY A N 1
ATOM 724 C CA . GLY A 1 93 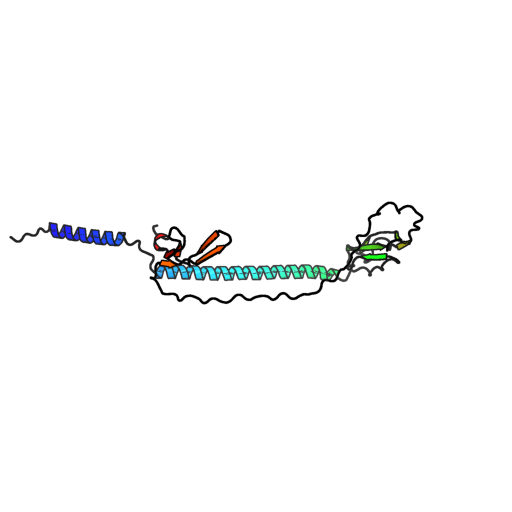? 29.018 2.586 -20.821 1.00 95.06 93 GLY A CA 1
ATOM 725 C C . GLY A 1 93 ? 28.562 1.688 -19.673 1.00 95.06 93 GLY A C 1
ATOM 726 O O . GLY A 1 93 ? 29.353 0.988 -19.040 1.00 95.06 93 GLY A O 1
ATOM 727 N N . ARG A 1 94 ? 27.272 1.771 -19.351 1.00 95.00 94 ARG A N 1
ATOM 728 C CA . ARG A 1 94 ? 26.595 0.995 -18.310 1.00 95.00 94 ARG A CA 1
ATOM 729 C C . ARG A 1 94 ? 25.166 0.672 -18.742 1.00 95.00 94 ARG A C 1
ATOM 731 O O . ARG A 1 94 ? 24.515 1.482 -19.401 1.00 95.00 94 ARG A O 1
ATOM 738 N N . ARG A 1 95 ? 24.676 -0.495 -18.323 1.00 94.94 95 ARG A N 1
ATOM 739 C CA . ARG A 1 95 ? 23.261 -0.881 -18.403 1.00 94.94 95 ARG A CA 1
ATOM 740 C C . ARG A 1 95 ? 22.583 -0.602 -17.062 1.00 94.94 95 ARG A C 1
ATOM 742 O O . ARG A 1 95 ? 23.106 -0.988 -16.018 1.00 94.94 95 ARG A O 1
ATOM 749 N N . LEU A 1 96 ? 21.409 0.007 -17.099 1.00 95.06 96 LEU A N 1
ATOM 750 C CA . LEU A 1 96 ? 20.491 0.163 -15.979 1.00 95.06 96 LEU A CA 1
ATOM 751 C C . LEU A 1 96 ? 19.322 -0.815 -16.144 1.00 95.06 96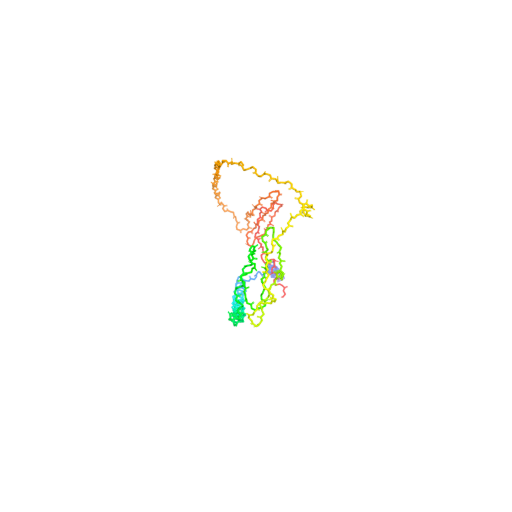 LEU A C 1
ATOM 753 O O . LEU A 1 96 ? 18.808 -0.993 -17.245 1.00 95.06 96 LEU A O 1
ATOM 757 N N . GLY A 1 97 ? 18.916 -1.450 -15.047 1.00 91.38 97 GLY A N 1
ATOM 758 C CA . GLY A 1 97 ? 17.885 -2.491 -15.037 1.00 91.38 97 GLY A CA 1
ATOM 759 C C . GLY A 1 97 ? 18.414 -3.820 -14.494 1.00 91.38 97 GLY A C 1
ATOM 760 O O . GLY A 1 97 ? 19.534 -4.249 -14.813 1.00 91.38 97 GLY A O 1
ATOM 761 N N . ARG A 1 98 ? 17.611 -4.435 -13.618 1.00 89.12 98 ARG A N 1
ATOM 762 C CA . ARG A 1 98 ? 17.908 -5.702 -12.921 1.00 89.12 98 ARG A CA 1
ATOM 763 C C . ARG A 1 98 ? 16.906 -6.820 -13.226 1.00 89.12 98 ARG A C 1
ATOM 765 O O . ARG A 1 98 ? 17.183 -7.958 -12.870 1.00 89.12 98 ARG A O 1
ATOM 772 N N . VAL A 1 99 ? 15.785 -6.488 -13.860 1.00 89.62 99 VAL A N 1
ATOM 773 C CA . VAL A 1 99 ? 14.720 -7.422 -14.241 1.00 89.62 99 VAL A CA 1
ATOM 774 C C . VAL A 1 99 ? 14.765 -7.582 -15.757 1.00 89.62 99 VAL A C 1
ATOM 776 O O . VAL A 1 99 ? 14.901 -6.586 -16.468 1.00 89.62 99 VAL A O 1
ATOM 779 N N . PHE A 1 100 ? 14.704 -8.822 -16.237 1.00 91.44 100 PHE A N 1
ATOM 780 C CA . PHE A 1 100 ? 14.822 -9.170 -17.659 1.00 91.44 100 PHE A CA 1
ATOM 781 C C . PHE A 1 100 ? 13.643 -10.036 -18.129 1.00 91.44 100 PHE A C 1
ATOM 783 O O . PHE A 1 100 ? 13.785 -10.817 -19.064 1.00 91.44 100 PHE A O 1
ATOM 790 N N . GLU A 1 101 ? 12.514 -9.974 -17.430 1.00 90.31 101 GLU A N 1
ATOM 791 C CA . GLU A 1 101 ? 11.281 -10.687 -17.783 1.00 90.31 101 GLU A CA 1
ATOM 792 C C . GLU A 1 101 ? 10.624 -10.040 -19.014 1.00 90.31 101 GLU A C 1
ATOM 794 O O . GLU A 1 101 ? 10.859 -8.859 -19.292 1.00 90.31 101 GLU A O 1
ATOM 799 N N . VAL A 1 102 ? 9.820 -10.800 -19.762 1.00 89.88 102 VAL A N 1
ATOM 800 C CA . VAL A 1 102 ? 9.056 -10.279 -20.912 1.00 89.88 102 VAL A CA 1
ATOM 801 C C . VAL A 1 102 ? 8.277 -9.015 -20.521 1.00 89.88 102 VAL A C 1
ATOM 803 O O . VAL A 1 102 ? 7.655 -8.945 -19.465 1.00 89.88 102 VAL A O 1
ATOM 806 N N . GLY A 1 103 ? 8.339 -7.985 -21.365 1.00 88.88 103 GLY A N 1
ATOM 807 C CA . GLY A 1 103 ? 7.723 -6.675 -21.143 1.00 88.88 103 GLY A CA 1
ATOM 808 C C . GLY A 1 103 ? 8.571 -5.691 -20.329 1.00 88.88 103 GLY A C 1
ATOM 809 O O . GLY A 1 103 ? 8.307 -4.490 -20.380 1.00 88.88 103 GLY A O 1
ATOM 810 N N . HIS A 1 104 ? 9.617 -6.143 -19.629 1.00 91.31 104 HIS A N 1
ATOM 811 C CA . HIS A 1 104 ? 10.525 -5.245 -18.910 1.00 91.31 104 HIS A CA 1
ATOM 812 C C . HIS A 1 104 ? 11.564 -4.604 -19.832 1.00 91.31 104 HIS A C 1
ATOM 814 O O . HIS A 1 104 ? 12.009 -5.193 -20.821 1.00 91.31 104 HIS A O 1
ATOM 820 N N . GLU A 1 105 ? 12.001 -3.397 -19.467 1.00 94.50 105 GLU A N 1
ATOM 821 C CA . GLU A 1 105 ? 12.978 -2.616 -20.221 1.00 94.50 105 GLU A CA 1
ATOM 822 C C . GLU A 1 105 ? 14.299 -2.392 -19.475 1.00 94.50 105 GLU A C 1
ATOM 824 O O . GLU A 1 105 ? 14.368 -2.336 -18.244 1.00 94.50 105 GLU A O 1
ATOM 829 N N . VAL A 1 106 ? 15.369 -2.234 -20.251 1.00 95.88 106 VAL A N 1
ATOM 830 C CA . VAL A 1 106 ? 16.702 -1.861 -19.776 1.00 95.88 106 VAL A CA 1
ATOM 831 C C . VAL A 1 106 ? 17.170 -0.609 -20.494 1.00 95.88 106 VAL A C 1
ATOM 833 O O . VAL A 1 106 ? 16.930 -0.437 -21.688 1.00 95.88 106 VAL A O 1
ATOM 836 N N . HIS A 1 107 ? 17.884 0.247 -19.770 1.00 96.38 107 HIS A N 1
ATOM 837 C CA . HIS A 1 107 ? 18.395 1.516 -20.284 1.00 96.38 107 HIS A CA 1
ATOM 838 C C . HIS A 1 107 ? 19.913 1.490 -20.390 1.00 96.38 107 HIS A C 1
ATOM 840 O O . HIS A 1 107 ? 20.596 0.889 -19.561 1.00 96.38 107 HIS A O 1
ATOM 846 N N . PHE A 1 108 ? 20.459 2.183 -21.379 1.00 96.75 108 PHE A N 1
ATOM 847 C CA . PHE A 1 108 ? 21.893 2.256 -21.626 1.00 96.75 108 PHE A CA 1
ATOM 848 C C . PHE A 1 108 ? 22.395 3.690 -21.514 1.00 96.75 108 PHE A C 1
ATOM 850 O O . PHE A 1 108 ? 21.775 4.642 -21.992 1.00 96.75 108 PHE A O 1
ATOM 857 N N . LEU A 1 109 ? 23.544 3.838 -20.861 1.00 95.75 109 LEU A N 1
ATOM 858 C CA . LEU A 1 109 ? 24.217 5.115 -20.661 1.00 95.75 109 LEU A CA 1
ATOM 859 C C . LEU A 1 109 ? 25.692 4.981 -21.011 1.00 95.75 109 LEU A C 1
ATOM 861 O O . LEU A 1 109 ? 26.328 3.999 -20.633 1.00 95.75 109 LEU A O 1
ATOM 865 N N . CYS A 1 110 ? 26.251 5.994 -21.662 1.00 96.25 110 CYS A N 1
ATOM 866 C CA . CYS A 1 110 ? 27.686 6.082 -21.902 1.00 96.25 110 CYS A CA 1
ATOM 867 C C . CYS A 1 110 ? 28.396 6.843 -20.781 1.00 96.25 110 CYS A C 1
ATOM 869 O O . CYS A 1 110 ? 27.788 7.634 -20.057 1.00 96.25 110 CYS A O 1
ATOM 871 N N . LYS A 1 111 ? 29.689 6.567 -20.603 1.00 95.25 111 LYS A N 1
ATOM 872 C CA . LYS A 1 111 ? 30.564 7.360 -19.734 1.00 95.25 111 LYS A CA 1
ATOM 873 C C . LYS A 1 111 ? 30.723 8.781 -20.310 1.00 95.25 111 LYS A C 1
ATOM 875 O O . LYS A 1 111 ? 30.549 8.965 -21.515 1.00 95.25 111 LYS A O 1
ATOM 880 N N . PRO A 1 112 ? 31.080 9.778 -19.480 1.00 93.31 112 PRO A N 1
ATOM 881 C CA . PRO A 1 112 ? 31.402 11.119 -19.968 1.00 93.31 112 PRO A CA 1
ATOM 882 C C . PRO A 1 112 ? 32.449 11.080 -21.093 1.00 93.31 112 PRO A C 1
ATOM 884 O O . PRO A 1 112 ? 33.393 10.293 -21.024 1.00 93.31 112 PRO A O 1
ATOM 887 N N . GLY A 1 113 ? 32.268 11.907 -22.127 1.00 91.62 113 GLY A N 1
ATOM 888 C CA . GLY A 1 113 ? 33.123 11.918 -23.323 1.00 91.62 113 GLY A CA 1
ATOM 889 C C . GLY A 1 113 ? 32.756 10.882 -24.394 1.00 91.62 113 GLY A C 1
ATOM 890 O O . GLY A 1 113 ? 33.452 10.784 -25.399 1.00 91.62 113 GLY A O 1
ATOM 891 N N . TYR A 1 114 ? 31.670 10.124 -24.211 1.00 94.06 114 TYR A N 1
ATOM 892 C CA . TYR A 1 114 ? 31.159 9.169 -25.194 1.00 94.06 114 TYR A CA 1
ATOM 893 C C . TYR A 1 114 ? 29.680 9.426 -25.505 1.00 94.06 114 TYR A C 1
ATOM 895 O O . TYR A 1 114 ? 28.889 9.756 -24.622 1.00 94.06 114 TYR A O 1
ATOM 903 N N . GLU A 1 115 ? 29.302 9.215 -26.760 1.00 94.12 115 GLU A N 1
ATOM 904 C CA . GLU A 1 115 ? 27.939 9.303 -27.276 1.00 94.12 115 GLU A CA 1
ATOM 905 C C . GLU A 1 115 ? 27.341 7.909 -27.471 1.00 94.12 115 GLU A C 1
ATOM 907 O O . GLU A 1 115 ? 28.013 6.997 -27.958 1.00 94.12 115 GLU A O 1
ATOM 912 N N . LEU A 1 116 ? 26.068 7.747 -27.104 1.00 95.00 116 LEU A N 1
ATOM 913 C CA . LEU A 1 116 ? 25.336 6.501 -27.307 1.00 95.00 116 LEU A CA 1
ATOM 914 C C . LEU A 1 116 ? 24.835 6.418 -28.752 1.00 95.00 116 LEU A C 1
ATOM 916 O O . LEU A 1 116 ? 24.022 7.235 -29.173 1.00 95.00 116 LEU A O 1
ATOM 920 N N . ILE A 1 117 ? 25.278 5.396 -29.477 1.00 95.69 117 ILE A N 1
ATOM 921 C CA . ILE A 1 117 ? 24.838 5.084 -30.835 1.00 95.69 117 ILE A CA 1
ATOM 922 C C . ILE A 1 117 ? 23.906 3.874 -30.780 1.00 95.69 117 ILE A C 1
ATOM 924 O O . ILE A 1 117 ? 24.299 2.799 -30.323 1.00 95.69 117 ILE A O 1
ATOM 928 N N . GLY A 1 118 ? 22.674 4.054 -31.256 1.00 94.25 118 GLY A N 1
ATOM 929 C CA . GLY A 1 118 ? 21.616 3.044 -31.212 1.00 94.25 118 GLY A CA 1
ATOM 930 C C . GLY A 1 118 ? 20.534 3.350 -30.166 1.00 94.25 118 GLY A C 1
ATOM 931 O O . GLY A 1 118 ? 20.440 4.479 -29.676 1.00 94.25 118 GLY A O 1
ATOM 932 N N . PRO A 1 119 ? 19.678 2.370 -29.830 1.00 95.06 119 PRO A N 1
ATOM 933 C CA . PRO A 1 119 ? 18.547 2.594 -28.938 1.00 95.06 119 PRO A CA 1
ATOM 934 C C . PRO A 1 119 ? 19.002 2.799 -27.486 1.00 95.06 119 PRO A C 1
ATOM 936 O O . PRO A 1 119 ? 19.755 1.998 -26.932 1.00 95.06 119 PRO A O 1
ATOM 939 N N . ARG A 1 120 ? 18.488 3.852 -26.837 1.00 94.81 120 ARG A N 1
ATOM 940 C CA . ARG A 1 120 ? 18.715 4.119 -25.403 1.00 94.81 120 ARG A CA 1
ATOM 941 C C . ARG A 1 120 ? 18.106 3.054 -24.500 1.00 94.81 120 ARG A C 1
ATOM 943 O O . ARG A 1 120 ? 18.633 2.8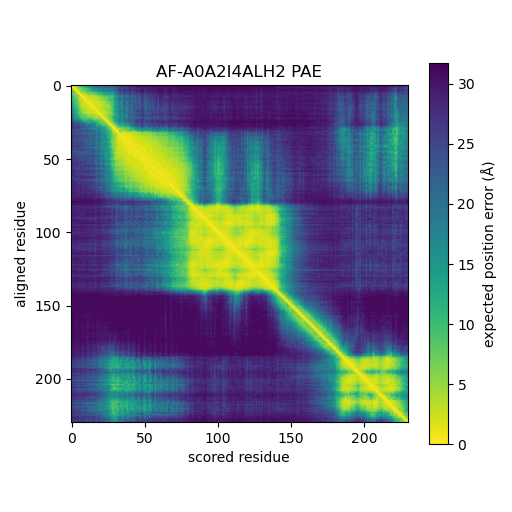02 -23.418 1.00 94.81 120 ARG A O 1
ATOM 950 N N . THR A 1 121 ? 17.034 2.431 -24.965 1.00 95.81 121 THR A N 1
ATOM 951 C CA . THR A 1 121 ? 16.213 1.517 -24.184 1.00 95.81 121 THR A CA 1
ATOM 952 C C . THR A 1 121 ? 15.890 0.293 -25.024 1.00 95.81 121 THR A C 1
ATOM 954 O O . THR A 1 121 ? 15.640 0.414 -26.223 1.00 95.81 121 THR A O 1
ATOM 957 N N . ARG A 1 122 ? 15.915 -0.890 -24.410 1.00 95.38 122 ARG A N 1
ATOM 958 C CA . ARG A 1 122 ? 15.522 -2.153 -25.049 1.00 95.38 122 ARG A CA 1
ATOM 959 C C . ARG A 1 122 ? 14.529 -2.877 -24.153 1.00 95.38 122 ARG A C 1
ATOM 961 O O . ARG A 1 122 ? 14.709 -2.880 -22.940 1.00 95.38 122 ARG A O 1
ATOM 968 N N . VAL A 1 123 ? 13.520 -3.499 -24.752 1.00 94.69 123 VAL A N 1
ATOM 969 C CA . VAL A 1 123 ? 12.435 -4.222 -24.068 1.00 94.69 123 VAL A CA 1
ATOM 970 C C . VAL A 1 123 ? 12.587 -5.715 -24.334 1.00 94.69 123 VAL A C 1
ATOM 972 O O . VAL A 1 123 ? 12.922 -6.100 -25.457 1.00 94.69 123 VAL A O 1
ATOM 975 N N . CYS A 1 124 ? 12.375 -6.553 -23.324 1.00 93.81 124 CYS A N 1
ATOM 976 C CA . CYS A 1 124 ? 12.335 -7.997 -23.508 1.00 93.81 124 CYS A CA 1
ATOM 977 C C . CYS A 1 124 ? 11.017 -8.385 -24.188 1.00 93.81 124 CYS A C 1
ATOM 979 O O . CYS A 1 124 ? 9.943 -8.138 -23.644 1.00 93.81 124 CYS A O 1
ATOM 981 N N . LEU A 1 125 ? 11.091 -8.941 -25.394 1.00 91.50 125 LEU A N 1
ATOM 982 C CA . LEU A 1 125 ? 9.919 -9.386 -26.145 1.00 91.50 125 LEU A CA 1
ATOM 983 C C . LEU A 1 125 ? 9.493 -10.787 -25.692 1.00 91.50 125 LEU A C 1
ATOM 985 O O . LEU A 1 125 ? 10.310 -11.548 -25.179 1.00 91.50 125 LEU A O 1
ATOM 989 N N . ASP A 1 126 ? 8.241 -11.140 -25.969 1.00 89.19 126 ASP A N 1
ATOM 990 C CA . ASP A 1 126 ? 7.675 -12.493 -25.823 1.00 89.19 126 ASP A CA 1
ATOM 991 C C . ASP A 1 126 ? 8.512 -13.583 -26.519 1.00 89.19 126 ASP A C 1
ATOM 993 O O . ASP A 1 126 ? 8.607 -14.710 -26.050 1.00 89.19 126 ASP A O 1
ATOM 997 N N . THR A 1 127 ? 9.225 -13.225 -27.589 1.00 89.94 127 THR A N 1
ATOM 998 C CA . THR A 1 127 ? 10.211 -14.082 -28.274 1.00 89.94 127 THR A CA 1
ATOM 999 C C . THR A 1 127 ? 11.497 -14.363 -27.476 1.00 89.94 127 THR A C 1
ATOM 1001 O O . THR A 1 127 ? 12.436 -14.947 -28.024 1.00 89.94 127 THR A O 1
ATOM 1004 N N . LEU A 1 128 ? 11.587 -13.924 -26.213 1.00 89.50 128 LEU A N 1
ATOM 1005 C CA . LEU A 1 128 ? 12.771 -14.007 -25.341 1.00 89.50 128 LEU A CA 1
ATOM 1006 C C . LEU A 1 128 ? 14.012 -13.306 -25.914 1.00 89.50 128 LEU A C 1
ATOM 1008 O O . LEU A 1 128 ? 15.158 -13.624 -25.576 1.00 89.50 128 LEU A O 1
ATOM 1012 N N . LYS A 1 129 ? 13.790 -12.323 -26.790 1.00 92.56 129 LYS A N 1
ATOM 1013 C CA . LYS A 1 129 ? 14.826 -11.491 -27.407 1.00 92.56 129 LYS A CA 1
ATOM 1014 C C . LYS A 1 129 ? 14.613 -10.028 -27.053 1.00 92.56 129 LYS A C 1
ATOM 1016 O O . LYS A 1 129 ? 13.491 -9.550 -26.921 1.00 92.56 129 LYS A O 1
ATOM 1021 N N . TRP A 1 130 ? 15.714 -9.296 -26.942 1.00 94.62 130 TRP A N 1
ATOM 1022 C CA . TRP A 1 130 ? 15.672 -7.852 -26.736 1.00 94.62 130 TRP A CA 1
ATOM 1023 C C . TRP A 1 130 ? 15.281 -7.122 -28.017 1.00 94.62 130 TRP A C 1
ATOM 1025 O O . TRP A 1 130 ? 15.850 -7.383 -29.079 1.00 94.62 130 TRP A O 1
ATOM 1035 N N . SER A 1 131 ? 14.380 -6.150 -27.896 1.00 95.38 131 SER A N 1
ATOM 1036 C CA . SER A 1 131 ? 13.998 -5.275 -29.000 1.00 95.38 131 SER A CA 1
ATOM 1037 C C . SER A 1 131 ? 15.190 -4.462 -29.521 1.00 95.38 131 SER A C 1
ATOM 1039 O O . SER A 1 131 ? 16.104 -4.096 -28.773 1.00 95.38 131 SER A O 1
ATOM 1041 N N . GLY A 1 132 ? 15.200 -4.194 -30.827 1.00 93.19 132 GLY A N 1
ATOM 1042 C CA . GLY A 1 132 ? 16.244 -3.403 -31.482 1.00 93.19 132 GLY A CA 1
ATOM 1043 C C . GLY A 1 132 ? 17.649 -4.017 -31.411 1.00 93.19 132 GLY A C 1
ATOM 1044 O O . GLY A 1 132 ? 17.834 -5.192 -31.091 1.00 93.19 132 GLY A O 1
ATOM 1045 N N . GLN A 1 133 ? 18.658 -3.204 -31.721 1.00 92.75 133 GLN A N 1
ATOM 1046 C CA . GLN A 1 133 ? 20.070 -3.602 -31.717 1.00 92.75 133 GLN A CA 1
ATOM 1047 C C . GLN A 1 133 ? 20.765 -3.193 -30.413 1.00 92.75 133 GLN A C 1
ATOM 1049 O O . GLN A 1 133 ? 20.333 -2.266 -29.731 1.00 92.75 133 GLN A O 1
ATOM 1054 N N . GLN A 1 134 ? 21.849 -3.884 -30.056 1.00 92.25 134 GLN A N 1
ATOM 1055 C CA . GLN A 1 134 ? 22.668 -3.511 -28.903 1.00 92.25 134 GLN A CA 1
ATOM 1056 C C . GLN A 1 134 ? 23.342 -2.153 -29.168 1.00 92.25 134 GLN A C 1
ATOM 1058 O O . GLN A 1 134 ? 24.063 -2.040 -30.161 1.00 92.25 134 GLN A O 1
ATOM 1063 N N . PRO A 1 135 ? 23.140 -1.133 -28.315 1.00 95.56 135 PRO A N 1
ATOM 1064 C CA . PRO A 1 135 ? 23.783 0.155 -28.515 1.00 95.56 135 PRO A CA 1
ATOM 1065 C C . PRO A 1 135 ? 25.275 0.083 -28.182 1.00 95.56 135 PRO A C 1
ATOM 1067 O O . PRO A 1 135 ? 25.719 -0.766 -27.406 1.00 95.56 135 PRO A O 1
ATOM 1070 N N . MET A 1 136 ? 26.043 1.019 -28.731 1.00 96.12 136 MET A N 1
ATOM 1071 C CA . MET A 1 136 ? 27.474 1.176 -28.467 1.00 96.12 136 MET A CA 1
ATOM 1072 C C . MET A 1 136 ? 27.795 2.605 -28.037 1.00 96.12 136 MET A C 1
ATOM 1074 O O . MET A 1 136 ? 27.072 3.538 -28.379 1.00 96.12 136 MET A O 1
ATOM 1078 N N . CYS A 1 137 ? 28.889 2.784 -27.302 1.00 96.50 137 CYS A N 1
ATOM 1079 C CA . CYS A 1 137 ? 29.377 4.108 -26.937 1.00 96.50 137 CYS A CA 1
ATOM 1080 C C . CYS A 1 137 ? 30.561 4.483 -27.820 1.00 96.50 137 CYS A C 1
ATOM 1082 O O . CYS A 1 137 ? 31.586 3.803 -27.814 1.00 96.50 137 CYS A O 1
ATOM 1084 N N . ARG A 1 138 ? 30.428 5.584 -28.556 1.00 95.00 138 ARG A N 1
ATOM 1085 C CA . ARG A 1 138 ? 31.466 6.118 -29.439 1.00 95.00 138 ARG A CA 1
ATOM 1086 C C . ARG A 1 138 ? 32.103 7.341 -28.798 1.00 95.00 138 ARG A C 1
ATOM 1088 O O . ARG A 1 138 ? 31.389 8.188 -28.272 1.00 95.00 138 ARG A O 1
ATOM 1095 N N . TYR A 1 139 ? 33.428 7.439 -28.834 1.00 92.75 139 TYR A N 1
ATOM 1096 C CA . TYR A 1 139 ? 34.126 8.606 -28.299 1.00 92.75 139 TYR A CA 1
ATOM 1097 C C . TYR A 1 139 ? 33.688 9.881 -29.031 1.00 92.75 139 TYR A C 1
ATOM 1099 O O . TYR A 1 139 ? 33.585 9.907 -30.260 1.00 92.75 139 TYR A O 1
ATOM 1107 N N . LEU A 1 140 ? 33.423 10.934 -28.265 1.00 87.56 140 LEU A N 1
ATOM 1108 C CA . LEU A 1 140 ? 33.168 12.261 -28.797 1.00 87.56 140 LEU A CA 1
ATOM 1109 C C . LEU A 1 140 ? 34.517 12.894 -29.137 1.00 87.56 140 LEU A C 1
ATOM 1111 O O . LEU A 1 140 ? 35.288 13.228 -28.240 1.00 87.56 140 LEU A O 1
ATOM 1115 N N . ASN A 1 141 ? 34.795 13.104 -30.424 1.00 77.12 141 ASN A N 1
ATOM 1116 C CA . ASN A 1 141 ? 35.886 13.983 -30.840 1.00 77.12 141 ASN A CA 1
ATOM 1117 C C . ASN A 1 141 ? 35.485 15.420 -30.500 1.00 77.12 141 ASN A C 1
ATOM 1119 O O . ASN A 1 141 ? 34.958 16.148 -31.337 1.00 77.12 141 ASN A O 1
ATOM 1123 N N . VAL A 1 142 ? 35.677 15.809 -29.240 1.00 65.69 142 VAL A N 1
ATOM 1124 C CA . VAL A 1 142 ? 35.426 17.168 -28.766 1.00 65.69 142 VAL A CA 1
ATOM 1125 C C . VAL A 1 142 ? 36.547 18.069 -29.287 1.00 65.69 142 VAL A C 1
ATOM 1127 O O . VAL A 1 142 ? 37.420 18.505 -28.545 1.00 65.69 142 VAL A O 1
ATOM 1130 N N . THR A 1 143 ? 36.539 18.367 -30.584 1.00 59.66 143 THR A N 1
ATOM 1131 C CA . THR A 1 143 ? 37.156 19.592 -31.090 1.00 59.66 143 THR A CA 1
ATOM 1132 C C . THR A 1 143 ? 36.146 20.712 -30.865 1.00 59.66 143 THR A C 1
ATOM 1134 O O . THR A 1 143 ? 35.245 20.927 -31.668 1.00 59.66 143 THR A O 1
ATOM 1137 N N . THR A 1 144 ? 36.245 21.358 -29.700 1.00 56.31 144 THR A N 1
ATOM 1138 C CA . THR A 1 144 ? 35.820 22.755 -29.479 1.00 56.31 144 THR A CA 1
ATOM 1139 C C . THR A 1 144 ? 34.454 23.169 -30.056 1.00 56.31 144 THR A C 1
ATOM 1141 O O . THR A 1 144 ? 34.376 24.115 -30.835 1.00 56.31 144 THR A O 1
ATOM 1144 N N . SER A 1 145 ? 33.350 22.509 -29.698 1.00 51.94 145 SER A N 1
ATOM 1145 C CA . SER A 1 145 ? 32.004 23.023 -30.051 1.00 51.94 145 SER A CA 1
ATOM 1146 C C . SER A 1 145 ? 30.948 22.913 -28.949 1.00 51.94 145 SER A C 1
ATOM 1148 O O . SER A 1 145 ? 29.814 23.327 -29.149 1.00 51.94 145 SER A O 1
ATOM 1150 N N . SER A 1 146 ? 31.301 22.438 -27.753 1.00 53.25 146 SER A N 1
ATOM 1151 C CA . SER A 1 146 ? 30.354 22.378 -26.628 1.00 53.25 146 SER A CA 1
ATOM 1152 C C . SER A 1 146 ? 30.966 22.754 -25.275 1.00 53.25 146 SER A C 1
ATOM 1154 O O . SER A 1 146 ? 30.432 22.390 -24.235 1.00 53.25 146 SER A O 1
ATOM 1156 N N . LEU A 1 147 ? 32.043 23.552 -25.272 1.00 53.78 147 LEU A N 1
ATOM 1157 C CA . LEU A 1 147 ? 32.519 24.279 -24.081 1.00 53.78 147 LEU A CA 1
ATOM 1158 C C . LEU A 1 147 ? 31.739 25.595 -23.862 1.00 53.78 147 LEU A C 1
ATOM 1160 O O . LEU A 1 147 ? 32.290 26.605 -23.441 1.00 53.78 147 LEU A O 1
ATOM 1164 N N . ALA A 1 148 ? 30.443 25.595 -24.169 1.00 51.88 148 ALA A N 1
ATOM 1165 C CA . ALA A 1 148 ? 29.555 26.739 -23.980 1.00 51.88 148 ALA A CA 1
ATOM 1166 C C . ALA A 1 148 ? 28.246 26.299 -23.314 1.00 51.88 148 ALA A C 1
ATOM 1168 O O . ALA A 1 148 ? 27.157 26.476 -23.844 1.00 51.88 148 ALA A O 1
ATOM 1169 N N . SER A 1 149 ? 28.349 25.635 -22.167 1.00 53.41 149 SER A N 1
ATOM 1170 C CA . SER A 1 149 ? 27.352 25.681 -21.090 1.00 53.41 149 SER A CA 1
ATOM 1171 C C . SER A 1 149 ? 27.898 24.893 -19.902 1.00 53.41 149 SER A C 1
ATOM 1173 O O . SER A 1 149 ? 28.484 23.832 -20.075 1.00 53.41 149 SER A O 1
ATOM 1175 N N . LEU A 1 150 ? 27.700 25.422 -18.697 1.00 46.03 150 LEU A N 1
ATOM 1176 C CA . LEU A 1 150 ? 28.245 24.963 -17.412 1.00 46.03 150 LEU A CA 1
ATOM 1177 C C . LEU A 1 150 ? 29.666 25.450 -17.070 1.00 46.03 150 LEU A C 1
ATOM 1179 O O . LEU A 1 150 ? 30.492 24.719 -16.532 1.00 46.03 150 LEU A O 1
ATOM 1183 N N . SER A 1 151 ? 29.908 26.751 -17.244 1.00 46.47 151 SER A N 1
ATOM 1184 C CA . SER A 1 151 ? 30.665 27.486 -16.228 1.00 46.47 151 SER A CA 1
ATOM 1185 C C . SER A 1 151 ? 29.765 27.666 -14.998 1.00 46.47 151 SER A C 1
ATOM 1187 O O . SER A 1 151 ? 28.856 28.497 -14.993 1.00 46.47 151 SER A O 1
ATOM 1189 N N . SER A 1 152 ? 29.981 26.883 -13.947 1.00 47.12 152 SER A N 1
ATOM 1190 C CA . SER A 1 152 ? 29.566 27.257 -12.592 1.00 47.12 152 SER A CA 1
ATOM 1191 C C . SER A 1 152 ? 30.639 26.789 -11.610 1.00 47.12 152 SER A C 1
ATOM 1193 O O . SER A 1 152 ? 31.090 25.647 -11.712 1.00 47.12 152 SER A O 1
ATOM 1195 N N . PRO A 1 153 ? 31.115 27.680 -10.725 1.00 50.75 153 PRO A N 1
ATOM 1196 C CA . PRO A 1 153 ? 32.285 27.432 -9.902 1.00 50.75 153 PRO A CA 1
ATOM 1197 C C . PRO A 1 153 ? 31.971 26.389 -8.830 1.00 50.75 153 PRO A C 1
ATOM 1199 O O . PRO A 1 153 ? 30.900 26.387 -8.224 1.00 50.75 153 PRO A O 1
ATOM 1202 N N . ALA A 1 154 ? 32.935 25.504 -8.598 1.00 41.03 154 ALA A N 1
ATOM 1203 C CA . ALA A 1 154 ? 32.939 24.584 -7.479 1.00 41.03 154 ALA A CA 1
ATOM 1204 C C . ALA A 1 154 ? 32.873 25.369 -6.157 1.00 41.03 154 ALA A C 1
ATOM 1206 O O . ALA A 1 154 ? 33.744 26.190 -5.874 1.00 41.03 154 ALA A O 1
ATOM 1207 N N . LEU A 1 155 ? 31.854 25.097 -5.339 1.00 44.44 155 LEU A N 1
ATOM 1208 C CA . LEU A 1 155 ? 31.898 25.398 -3.912 1.00 44.44 155 LEU A CA 1
ATOM 1209 C C . LEU A 1 155 ? 32.820 24.368 -3.256 1.00 44.44 155 LEU A C 1
ATOM 1211 O O . LEU A 1 155 ? 32.487 23.190 -3.133 1.00 44.44 155 LEU A O 1
ATOM 1215 N N . SER A 1 156 ? 34.010 24.825 -2.885 1.00 46.19 156 SER A N 1
ATOM 1216 C CA . SER A 1 156 ? 34.999 24.077 -2.120 1.00 46.19 156 SER A CA 1
ATOM 1217 C C . SER A 1 156 ? 34.444 23.726 -0.737 1.00 46.19 156 SER A C 1
ATOM 1219 O O . SER A 1 156 ? 34.182 24.607 0.077 1.00 46.19 156 SER A O 1
ATOM 1221 N N . PHE A 1 157 ? 34.293 22.433 -0.456 1.00 38.72 157 PHE A N 1
ATOM 1222 C CA . PHE A 1 157 ? 34.076 21.924 0.895 1.00 38.72 157 PHE A CA 1
ATOM 1223 C C . PHE A 1 157 ? 35.400 21.970 1.670 1.00 38.72 157 PHE A C 1
ATOM 1225 O O . PHE A 1 157 ? 36.300 21.172 1.418 1.00 38.72 157 PHE A O 1
ATOM 1232 N N . THR A 1 158 ? 35.516 22.877 2.637 1.00 44.28 158 THR A N 1
ATOM 1233 C CA . THR A 1 158 ? 36.499 22.769 3.723 1.00 44.28 158 THR A CA 1
ATOM 1234 C C . THR A 1 158 ? 35.869 21.989 4.872 1.00 44.28 158 THR A C 1
ATOM 1236 O O . THR A 1 158 ? 34.959 22.476 5.538 1.00 44.28 158 THR A O 1
ATOM 1239 N N . ILE A 1 159 ? 36.340 20.761 5.090 1.00 50.62 159 ILE A N 1
ATOM 1240 C CA . ILE A 1 159 ? 36.001 19.952 6.265 1.00 50.62 159 ILE A CA 1
ATOM 1241 C C . ILE A 1 159 ? 36.860 20.456 7.428 1.00 50.62 159 ILE A C 1
ATOM 1243 O O . ILE A 1 159 ? 38.064 20.208 7.465 1.00 50.62 159 ILE A O 1
ATOM 1247 N N . SER A 1 160 ? 36.245 21.155 8.379 1.00 47.50 160 SER A N 1
ATOM 1248 C CA . SER A 1 160 ? 36.840 21.416 9.691 1.00 47.50 160 SER A CA 1
ATOM 1249 C C . SER A 1 160 ? 36.288 20.400 10.686 1.00 47.50 160 SER A C 1
ATOM 1251 O O . SER A 1 160 ? 35.084 20.329 10.920 1.00 47.50 160 SER A O 1
ATOM 1253 N N . ALA A 1 161 ? 37.185 19.588 11.244 1.00 46.81 161 ALA A N 1
ATOM 1254 C CA . ALA A 1 161 ? 36.897 18.659 12.324 1.00 46.81 161 ALA A CA 1
ATOM 1255 C C . ALA A 1 161 ? 36.535 19.439 13.597 1.00 46.81 161 ALA A C 1
ATOM 1257 O O . ALA A 1 161 ? 37.348 20.214 14.097 1.00 46.81 161 ALA A O 1
ATOM 1258 N N . ALA A 1 162 ? 35.330 19.221 14.124 1.00 47.16 162 ALA A N 1
ATOM 1259 C CA . ALA A 1 162 ? 34.937 19.682 15.448 1.00 47.16 162 ALA A CA 1
ATOM 1260 C C . ALA A 1 162 ? 34.860 18.476 16.389 1.00 47.16 162 ALA A C 1
ATOM 1262 O O . ALA A 1 162 ? 34.104 17.528 16.182 1.00 47.16 162 ALA A O 1
ATOM 1263 N N . SER A 1 163 ? 35.722 18.536 17.395 1.00 46.28 163 SER A N 1
ATOM 1264 C CA . SER A 1 163 ? 35.864 17.651 18.540 1.00 46.28 163 SER A CA 1
ATOM 1265 C C . SER A 1 163 ? 34.551 17.408 19.282 1.00 46.28 163 SER A C 1
ATOM 1267 O O . SER A 1 163 ? 33.843 18.343 19.649 1.00 46.28 163 SER A O 1
ATOM 1269 N N . SER A 1 164 ? 34.292 16.139 19.576 1.00 46.50 164 SER A N 1
ATOM 1270 C CA . SER A 1 164 ? 33.311 15.671 20.547 1.00 46.50 164 SER A CA 1
ATOM 1271 C C . SER A 1 164 ? 33.657 16.166 21.954 1.00 46.50 164 SER A C 1
ATOM 1273 O O . SER A 1 164 ? 34.671 15.751 22.518 1.00 46.50 164 SER A O 1
ATOM 1275 N N . SER A 1 165 ? 32.796 16.993 22.541 1.00 49.75 165 SER A N 1
ATOM 1276 C CA . SER A 1 165 ? 32.758 17.228 23.983 1.00 49.75 165 SER A CA 1
ATOM 1277 C C . SER A 1 165 ? 31.385 16.842 24.533 1.00 49.75 165 SER A C 1
ATOM 1279 O O . SER A 1 165 ? 30.330 17.238 24.046 1.00 49.75 165 SER A O 1
ATOM 1281 N N . SER A 1 166 ? 31.454 15.978 25.535 1.00 51.81 166 SER A N 1
ATOM 1282 C CA . SER A 1 166 ? 30.390 15.427 26.360 1.00 51.81 166 SER A CA 1
ATOM 1283 C C . SER A 1 166 ? 29.585 16.503 27.088 1.00 51.81 166 SER A C 1
ATOM 1285 O O . SER A 1 166 ? 30.167 17.313 27.810 1.00 51.81 166 SER A O 1
ATOM 1287 N N . SER A 1 167 ? 28.257 16.433 27.011 1.00 49.19 167 SER A N 1
ATOM 1288 C CA . SER A 1 167 ? 27.357 17.127 27.933 1.00 49.19 167 SER A CA 1
ATOM 1289 C C . SER A 1 167 ? 26.473 16.118 28.669 1.00 49.19 167 SER A C 1
ATOM 1291 O O . SER A 1 167 ? 25.690 15.362 28.100 1.00 49.19 167 SER A O 1
ATOM 1293 N N . SER A 1 168 ? 26.695 16.102 29.976 1.00 44.22 168 SER A N 1
ATOM 1294 C CA . SER A 1 168 ? 26.004 15.388 31.040 1.00 44.22 168 SER A CA 1
ATOM 1295 C C . SER A 1 168 ? 24.503 15.684 31.072 1.00 44.22 168 SER A C 1
ATOM 1297 O O . SER A 1 168 ? 24.104 16.841 31.196 1.00 44.22 168 SER A O 1
ATOM 1299 N N . ALA A 1 169 ? 23.685 14.631 31.039 1.00 39.62 169 ALA A N 1
ATOM 1300 C CA . ALA A 1 169 ? 22.269 14.701 31.376 1.00 39.62 169 ALA A CA 1
ATOM 1301 C C . ALA A 1 169 ? 22.107 14.735 32.904 1.00 39.62 169 ALA A C 1
ATOM 1303 O O . ALA A 1 169 ? 22.489 13.800 33.606 1.00 39.62 169 ALA A O 1
ATOM 1304 N N . THR A 1 170 ? 21.559 15.832 33.413 1.00 43.62 170 THR A N 1
ATOM 1305 C CA . THR A 1 170 ? 21.108 15.992 34.795 1.00 43.62 170 THR A CA 1
ATOM 1306 C C . THR A 1 170 ? 19.722 15.369 34.963 1.00 43.62 170 THR A C 1
ATOM 1308 O O . THR A 1 170 ? 18.759 15.766 34.311 1.00 43.62 170 THR A O 1
ATOM 1311 N N . SER A 1 171 ? 19.622 14.388 35.859 1.00 48.69 171 SER A N 1
ATOM 1312 C CA . SER A 1 171 ? 18.359 13.865 36.389 1.00 48.69 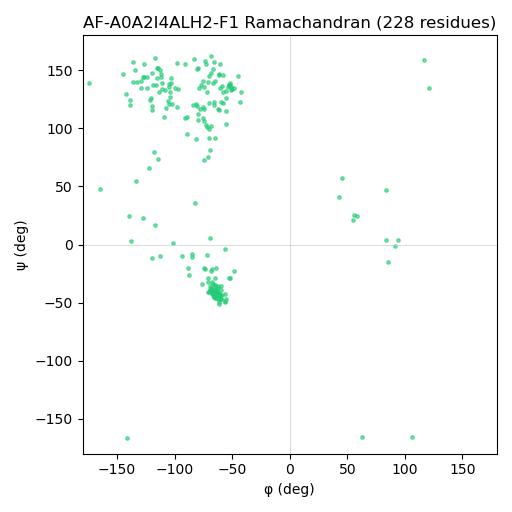171 SER A CA 1
ATOM 1313 C C . SER A 1 171 ? 17.628 14.933 37.210 1.00 48.69 171 SER A C 1
ATOM 1315 O O . SER A 1 171 ? 18.277 15.591 38.026 1.00 48.69 171 SER A O 1
ATOM 1317 N N . PRO A 1 172 ? 16.293 15.044 37.121 1.00 49.00 172 PRO A N 1
ATOM 1318 C CA . PRO A 1 172 ? 15.493 15.610 38.191 1.00 49.00 172 PRO A CA 1
ATOM 1319 C C . PRO A 1 172 ? 14.838 14.507 39.030 1.00 49.00 172 PRO A C 1
ATOM 1321 O O . PRO A 1 172 ? 14.284 13.525 38.540 1.00 49.00 172 PRO A O 1
ATOM 1324 N N . SER A 1 173 ? 14.955 14.731 40.326 1.00 40.41 173 SER A N 1
ATOM 1325 C CA . SER A 1 173 ? 14.424 14.040 41.490 1.00 40.41 173 SER A CA 1
ATOM 1326 C C . SER A 1 173 ? 12.925 1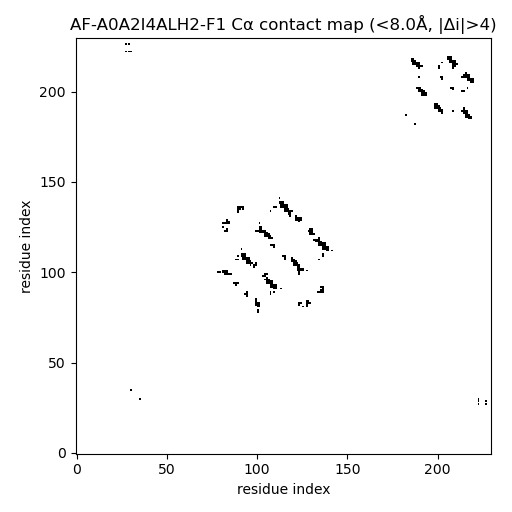3.725 41.428 1.00 40.41 173 SER A C 1
ATOM 1328 O O . SER A 1 173 ? 12.097 14.594 41.165 1.00 40.41 173 SER A O 1
ATOM 1330 N N . LEU A 1 174 ? 12.594 12.484 41.796 1.00 35.41 174 LEU A N 1
ATOM 1331 C CA . LEU A 1 174 ? 11.281 12.059 42.279 1.00 35.41 174 LEU A CA 1
ATOM 1332 C C . LEU A 1 174 ? 10.923 12.845 43.549 1.00 35.41 174 LEU A C 1
ATOM 1334 O O . LEU A 1 174 ? 11.662 12.795 44.532 1.00 35.41 174 LEU A O 1
ATOM 1338 N N . LEU A 1 175 ? 9.786 13.541 43.526 1.00 39.66 175 LEU A N 1
ATOM 1339 C CA . LEU A 1 175 ? 9.148 14.105 44.711 1.00 39.66 175 LEU A CA 1
ATOM 1340 C C . LEU A 1 175 ? 7.937 13.234 45.075 1.00 39.66 175 LEU A C 1
ATOM 1342 O O . LEU A 1 175 ? 7.147 12.852 44.214 1.00 39.66 175 LEU A O 1
ATOM 1346 N N . SER A 1 176 ? 7.861 12.884 46.354 1.00 37.47 176 SER A N 1
ATOM 1347 C CA . SER A 1 176 ? 6.922 11.953 46.983 1.00 37.47 176 SER A CA 1
ATOM 1348 C C . SER A 1 176 ? 5.442 12.359 46.848 1.00 37.47 176 SER A C 1
ATOM 1350 O O . SER A 1 176 ? 5.144 13.552 46.771 1.00 37.47 176 SER A O 1
ATOM 1352 N N . PRO A 1 177 ? 4.496 11.402 46.909 1.00 44.03 177 PRO A N 1
ATOM 1353 C CA . PRO A 1 177 ? 3.065 11.699 46.964 1.00 44.03 177 PRO A CA 1
ATOM 1354 C C . PRO A 1 177 ? 2.659 12.203 48.362 1.00 44.03 177 PRO A C 1
ATOM 1356 O O . PRO A 1 177 ? 3.132 11.650 49.360 1.00 44.03 177 PRO A O 1
ATOM 1359 N N . PRO A 1 178 ? 1.758 13.196 48.487 1.00 42.69 178 PRO A N 1
ATOM 1360 C CA . PRO A 1 178 ? 1.096 13.452 49.750 1.00 42.69 178 PRO A CA 1
ATOM 1361 C C . PRO A 1 178 ? -0.031 12.435 49.958 1.00 42.69 178 PRO A C 1
ATOM 1363 O O . PRO A 1 178 ? -0.828 12.127 49.074 1.00 42.69 178 PRO A O 1
ATOM 1366 N N . THR A 1 179 ? -0.053 11.918 51.175 1.00 37.44 179 THR A N 1
ATOM 1367 C CA . THR A 1 179 ? -1.081 11.093 51.803 1.00 37.44 179 THR A CA 1
ATOM 1368 C C . THR A 1 179 ? -2.498 11.602 51.533 1.00 37.44 179 THR A C 1
ATOM 1370 O O . THR A 1 179 ? -2.839 12.727 51.897 1.00 37.44 179 THR A O 1
ATOM 1373 N N . SER A 1 180 ? -3.339 10.744 50.958 1.00 38.09 180 SER A N 1
ATOM 1374 C CA . SER A 1 180 ? -4.781 10.944 50.840 1.00 38.09 180 SER A CA 1
ATOM 1375 C C . SER A 1 180 ? -5.450 10.793 52.210 1.00 38.09 180 SER A C 1
ATOM 1377 O O . SER A 1 180 ? -5.682 9.679 52.681 1.00 38.09 180 SER A O 1
ATOM 1379 N N . SER A 1 181 ? -5.770 11.914 52.852 1.00 42.16 181 SER A N 1
ATOM 1380 C CA . SER A 1 181 ? -6.818 11.969 53.869 1.00 42.16 181 SER A CA 1
ATOM 1381 C C . SER A 1 181 ? -8.174 11.934 53.166 1.00 42.16 181 SER A C 1
ATOM 1383 O O . SER A 1 181 ? -8.475 12.826 52.374 1.00 42.16 181 SER A O 1
ATOM 1385 N N . SER A 1 182 ? -8.970 10.905 53.440 1.00 46.09 182 SER A N 1
ATOM 1386 C CA . SER A 1 182 ? -10.331 10.728 52.930 1.00 46.09 182 SER A CA 1
ATOM 1387 C C . SER A 1 182 ? -11.240 11.927 53.239 1.00 46.09 182 SER A C 1
ATOM 1389 O O . SER A 1 182 ? -11.337 12.310 54.407 1.00 46.09 182 SER A O 1
ATOM 1391 N N . PRO A 1 183 ? -11.997 12.444 52.255 1.00 45.75 183 PRO A N 1
ATOM 1392 C CA . PRO A 1 183 ? -13.258 13.122 52.508 1.00 45.75 183 PRO A CA 1
ATOM 1393 C C . PRO A 1 183 ? -14.433 12.367 51.859 1.00 45.75 183 PRO A C 1
ATOM 1395 O O . PRO A 1 183 ? -14.263 11.501 51.006 1.00 45.75 183 PRO A O 1
ATOM 1398 N N . SER A 1 184 ? -15.628 12.661 52.358 1.00 45.03 184 SER A N 1
ATOM 1399 C CA . SER A 1 184 ? -16.908 11.978 52.149 1.00 45.03 184 SER A CA 1
ATOM 1400 C C . SER A 1 184 ? -17.252 11.590 50.698 1.00 45.03 184 SER A C 1
ATOM 1402 O O . SER A 1 184 ? -16.996 12.334 49.758 1.00 45.03 184 SER A O 1
ATOM 1404 N N . SER A 1 185 ? -17.929 10.447 50.542 1.00 60.16 185 SER A N 1
ATOM 1405 C CA . SER A 1 185 ? -18.187 9.682 49.304 1.00 60.16 185 SER A CA 1
ATOM 1406 C C . SER A 1 185 ? -18.887 10.381 48.125 1.00 60.16 185 SER A C 1
ATOM 1408 O O . SER A 1 185 ? -19.017 9.754 47.082 1.00 60.16 185 SER A O 1
ATOM 1410 N N . SER A 1 186 ? -19.321 11.637 48.244 1.00 67.88 186 SER A N 1
ATOM 1411 C CA . SER A 1 186 ? -20.093 12.335 47.195 1.00 67.88 186 SER A CA 1
ATOM 1412 C C . SER A 1 186 ? -19.346 13.503 46.537 1.00 67.88 186 SER A C 1
ATOM 1414 O O . SER A 1 186 ? -19.817 14.051 45.542 1.00 67.88 186 SER A O 1
ATOM 1416 N N . ILE A 1 187 ? -18.190 13.913 47.078 1.00 80.00 187 ILE A N 1
ATOM 1417 C CA . ILE A 1 187 ? -17.415 15.058 46.576 1.00 80.00 187 ILE A CA 1
ATOM 1418 C C . ILE A 1 187 ? -15.925 14.711 46.595 1.00 80.00 187 ILE A C 1
ATOM 1420 O O . ILE A 1 187 ? -15.380 14.377 47.647 1.00 80.00 187 ILE A O 1
ATOM 1424 N N . ARG A 1 188 ? -15.246 14.829 45.447 1.00 82.56 188 ARG A N 1
ATOM 1425 C CA . ARG A 1 188 ? -13.807 14.538 45.317 1.00 82.56 188 ARG A CA 1
ATOM 1426 C C . ARG A 1 188 ? -13.057 15.596 44.496 1.00 82.56 188 ARG A C 1
ATOM 1428 O O . ARG A 1 188 ? -13.689 16.304 43.715 1.00 82.56 188 ARG A O 1
ATOM 1435 N N . PRO A 1 189 ? -11.731 15.745 44.663 1.00 83.31 189 PRO A N 1
ATOM 1436 C CA . PRO A 1 189 ? -10.949 16.687 43.861 1.00 83.31 189 PRO A CA 1
ATOM 1437 C C . PRO A 1 189 ? -10.821 16.220 42.404 1.00 83.31 189 PRO A C 1
ATOM 1439 O O . PRO A 1 189 ? -10.703 15.024 42.138 1.00 83.31 189 PRO A O 1
ATOM 1442 N N . SER A 1 190 ? -10.812 17.165 41.463 1.00 86.12 190 SER A N 1
ATOM 1443 C CA . SER A 1 190 ? -10.563 16.890 40.042 1.00 86.12 190 SER A CA 1
ATOM 1444 C C . SER A 1 190 ? -9.074 16.729 39.732 1.00 86.12 190 SER A C 1
ATOM 1446 O O . SER A 1 190 ? -8.230 17.377 40.352 1.00 86.12 190 SER A O 1
ATOM 1448 N N . ASN A 1 191 ? -8.749 15.958 38.698 1.00 88.81 191 ASN A N 1
ATOM 1449 C CA . ASN A 1 191 ? -7.390 15.825 38.186 1.00 88.81 191 ASN A CA 1
ATOM 1450 C C . ASN A 1 191 ? -7.125 16.859 37.078 1.00 88.81 191 ASN A C 1
ATOM 1452 O O . ASN A 1 191 ? -7.683 16.743 35.983 1.00 88.81 191 ASN A O 1
ATOM 1456 N N . CYS A 1 192 ? -6.297 17.868 37.366 1.00 88.12 192 CYS A N 1
ATOM 1457 C CA . CYS A 1 192 ? -5.996 18.977 36.459 1.00 88.12 192 CYS A CA 1
ATOM 1458 C C . CYS A 1 192 ? -4.555 18.943 35.943 1.00 88.12 192 CYS A C 1
ATOM 1460 O O . CYS A 1 192 ? -3.601 18.837 36.712 1.00 88.12 192 CYS A O 1
ATOM 1462 N N . THR A 1 193 ? -4.392 19.138 34.635 1.00 87.19 193 THR A N 1
ATOM 1463 C CA . THR A 1 193 ? -3.091 19.340 33.988 1.00 87.19 193 THR A CA 1
ATOM 1464 C C . THR A 1 193 ? -3.000 20.754 33.418 1.00 87.19 193 THR A C 1
ATOM 1466 O O . THR A 1 193 ? -3.907 21.190 32.704 1.00 87.19 193 THR A O 1
ATOM 1469 N N . HIS A 1 194 ? -1.902 21.458 33.706 1.00 84.88 194 HIS A N 1
ATOM 1470 C CA . HIS A 1 194 ? -1.644 22.816 33.216 1.00 84.88 194 HIS A CA 1
ATOM 1471 C C . HIS A 1 194 ? -0.613 22.793 32.084 1.00 84.88 194 HIS A C 1
ATOM 1473 O O . HIS A 1 194 ? 0.486 22.266 32.259 1.00 84.88 194 HIS A O 1
ATOM 1479 N N . PHE A 1 195 ? -0.933 23.394 30.937 1.00 84.00 195 PHE A N 1
ATOM 1480 C CA . PHE A 1 195 ? -0.016 23.485 29.801 1.00 84.00 195 PHE A CA 1
ATOM 1481 C C . PHE A 1 195 ? -0.083 24.866 29.142 1.00 84.00 195 PHE A C 1
ATOM 1483 O O . PHE A 1 195 ? -1.146 25.269 28.680 1.00 84.00 195 PHE A O 1
ATOM 1490 N N . LEU A 1 196 ? 1.048 25.589 29.100 1.00 76.75 196 LEU A N 1
ATOM 1491 C CA . LEU A 1 196 ? 1.258 26.839 28.337 1.00 76.75 196 LEU A CA 1
ATOM 1492 C C . LEU A 1 196 ? 0.091 27.856 28.396 1.00 76.75 196 LEU A C 1
ATOM 1494 O O . LEU A 1 196 ? -0.254 28.472 27.392 1.00 76.75 196 LEU A O 1
ATOM 1498 N N . GLY A 1 197 ? -0.523 28.032 29.571 1.00 76.38 197 GLY A N 1
ATOM 1499 C CA . GLY A 1 197 ? -1.627 28.980 29.783 1.00 76.38 197 GLY A CA 1
ATOM 1500 C C . GLY A 1 197 ? -3.042 28.401 29.653 1.00 76.38 197 GLY A C 1
ATOM 1501 O O . GLY A 1 197 ? -4.004 29.147 29.796 1.00 76.38 197 GLY A O 1
ATOM 1502 N N . SER A 1 198 ? -3.188 27.091 29.435 1.00 78.44 198 SER A N 1
ATOM 1503 C CA . SER A 1 198 ? -4.468 26.375 29.469 1.00 78.44 198 SER A CA 1
ATOM 1504 C C . SER A 1 198 ? -4.504 25.357 30.612 1.00 78.44 198 SER A C 1
ATOM 1506 O O . SER A 1 198 ? -3.489 24.734 30.935 1.00 78.44 198 SER A O 1
ATOM 1508 N N . THR A 1 199 ? -5.672 25.197 31.236 1.00 83.88 199 THR A N 1
ATOM 1509 C CA . THR A 1 199 ? -5.907 24.238 32.325 1.00 83.88 199 THR A CA 1
ATOM 1510 C C . THR A 1 199 ? -7.017 23.289 31.910 1.00 83.88 199 THR A C 1
ATOM 1512 O O . THR A 1 199 ? -8.116 23.731 31.582 1.00 83.88 199 THR A O 1
ATOM 1515 N N . HIS A 1 200 ? -6.731 21.990 31.940 1.00 88.06 200 HIS A N 1
ATOM 1516 C CA . HIS A 1 200 ? -7.708 20.952 31.638 1.00 88.06 200 HIS A CA 1
ATOM 1517 C C . HIS A 1 200 ? -7.882 20.045 32.852 1.00 88.06 200 HIS A C 1
ATOM 1519 O O . HIS A 1 200 ? -6.919 19.413 33.285 1.00 88.06 200 HIS A O 1
ATOM 1525 N N . CYS A 1 201 ? -9.100 19.995 33.387 1.00 89.38 201 CYS A N 1
ATOM 1526 C CA . CYS A 1 201 ? -9.464 19.201 34.556 1.00 89.38 201 CYS A CA 1
ATOM 1527 C C . CYS A 1 201 ? -10.403 18.066 34.156 1.00 89.38 201 CYS A C 1
ATOM 1529 O O . CYS A 1 201 ? -11.244 18.232 33.276 1.00 89.38 201 CYS A O 1
ATOM 1531 N N . THR A 1 202 ? -10.249 16.914 34.803 1.00 89.56 202 THR A N 1
ATOM 1532 C CA . THR A 1 202 ? -11.048 15.707 34.564 1.00 89.56 202 THR A CA 1
ATOM 1533 C C . THR A 1 202 ? -11.495 15.083 35.883 1.00 89.56 202 THR A C 1
ATOM 1535 O O . THR A 1 202 ? -10.812 15.212 36.899 1.00 89.56 202 THR A O 1
ATOM 1538 N N . CYS A 1 203 ? -12.646 14.415 35.855 1.00 88.81 203 CYS A N 1
ATOM 1539 C CA . CYS A 1 203 ? -13.193 13.628 36.959 1.00 88.81 203 CYS A CA 1
ATOM 1540 C C . CYS A 1 203 ? -13.228 12.152 36.558 1.00 88.81 203 CYS A C 1
ATOM 1542 O O . CYS A 1 203 ? -13.364 11.848 35.370 1.00 88.81 203 CYS A O 1
ATOM 1544 N N . ASP A 1 204 ? -13.127 11.232 37.521 1.00 87.25 204 ASP A N 1
ATOM 1545 C CA . ASP A 1 204 ? -13.326 9.812 37.209 1.00 87.25 204 ASP A CA 1
ATOM 1546 C C . ASP A 1 204 ? -14.787 9.532 36.842 1.00 87.25 204 ASP A C 1
ATOM 1548 O O . ASP A 1 204 ? -15.689 10.313 37.161 1.00 87.25 204 ASP A O 1
ATOM 1552 N N . VAL A 1 205 ? -15.009 8.385 36.200 1.00 83.31 205 VAL A N 1
ATOM 1553 C CA . VAL A 1 205 ? -16.327 7.940 35.731 1.00 83.31 205 VAL A CA 1
ATOM 1554 C C . VAL A 1 205 ? -17.365 8.014 36.862 1.00 83.31 205 VAL A C 1
ATOM 1556 O O . VAL A 1 205 ? -17.084 7.626 37.997 1.00 83.31 205 VAL A O 1
ATOM 1559 N N . GLY A 1 206 ? -18.552 8.535 36.535 1.00 74.75 206 GLY A N 1
ATOM 1560 C CA . GLY A 1 206 ? -19.668 8.739 37.470 1.00 74.75 206 GLY A CA 1
ATOM 1561 C C . GLY A 1 206 ? -19.693 10.111 38.149 1.00 74.75 206 GLY A C 1
ATOM 1562 O O . GLY A 1 206 ? -20.585 10.371 38.936 1.00 74.75 206 GLY A O 1
ATOM 1563 N N . PHE A 1 207 ? -18.724 10.997 37.888 1.00 84.12 207 PHE A N 1
ATOM 1564 C CA . PHE A 1 207 ? -18.651 12.312 38.533 1.00 84.12 207 PHE A CA 1
ATOM 1565 C C . PHE A 1 207 ? -18.530 13.430 37.494 1.00 84.12 207 PHE A C 1
ATOM 1567 O O . PHE A 1 207 ? -17.865 13.279 36.468 1.00 84.12 207 PHE A O 1
ATOM 1574 N N . THR A 1 208 ? -19.155 14.573 37.769 1.00 84.94 208 THR A N 1
ATOM 1575 C CA . THR A 1 208 ? -19.133 15.765 36.913 1.00 84.94 208 THR A CA 1
ATOM 1576 C C . THR A 1 208 ? -18.382 16.905 37.586 1.00 84.94 208 THR A C 1
ATOM 1578 O O . THR A 1 208 ? -18.363 17.019 38.812 1.00 84.94 208 THR A O 1
ATOM 1581 N N . ILE A 1 209 ? -17.762 17.766 36.779 1.00 87.19 209 ILE A N 1
ATOM 1582 C CA . ILE A 1 209 ? -17.085 18.964 37.271 1.00 87.19 209 ILE A CA 1
ATOM 1583 C C . ILE A 1 209 ? 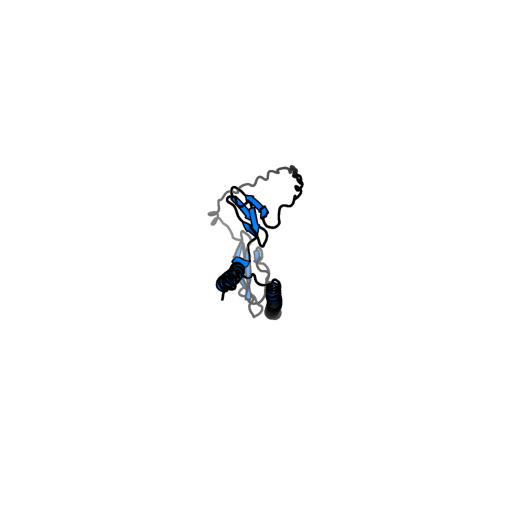-18.148 19.949 37.760 1.00 87.19 209 ILE A C 1
ATOM 1585 O O . ILE A 1 209 ? -19.005 20.383 36.990 1.00 87.19 209 ILE A O 1
ATOM 1589 N N . SER A 1 210 ? -18.054 20.321 39.029 1.00 75.19 210 SER A N 1
ATOM 1590 C CA . SER A 1 210 ? -18.944 21.272 39.684 1.00 75.19 210 SER A CA 1
ATOM 1591 C C . SER A 1 210 ? -18.112 22.337 40.390 1.00 75.19 210 SER A C 1
ATOM 1593 O O . SER A 1 210 ? -17.140 22.036 41.075 1.00 75.19 210 SER A O 1
ATOM 1595 N N . GLY A 1 211 ? -18.485 23.606 40.237 1.00 67.88 211 GLY A N 1
ATOM 1596 C CA . GLY A 1 211 ? -17.777 24.738 40.840 1.00 67.88 211 GLY A CA 1
ATOM 1597 C C . GLY A 1 211 ? -17.168 25.690 39.812 1.00 67.88 211 GLY A C 1
ATOM 1598 O O . GLY A 1 211 ? -16.970 25.348 38.652 1.00 67.88 211 GLY A O 1
ATOM 1599 N N . ARG A 1 212 ? -16.901 26.926 40.247 1.00 63.97 212 ARG A N 1
ATOM 1600 C CA . ARG A 1 212 ? -16.494 28.042 39.375 1.00 63.97 212 ARG A CA 1
ATOM 1601 C C . ARG A 1 212 ? -15.090 27.867 38.772 1.00 63.97 212 ARG A C 1
ATOM 1603 O O . ARG A 1 212 ? -14.826 28.425 37.714 1.00 63.97 212 ARG A O 1
ATOM 1610 N N . ASP A 1 213 ? -14.243 27.062 39.417 1.00 73.06 213 ASP A N 1
ATOM 1611 C CA . ASP A 1 213 ? -12.823 26.900 39.074 1.00 73.06 213 ASP A CA 1
ATOM 1612 C C . ASP A 1 213 ? -12.449 25.471 38.626 1.00 73.06 213 ASP A C 1
ATOM 1614 O O . ASP A 1 213 ? -11.273 25.110 38.623 1.00 73.06 213 ASP A O 1
ATOM 1618 N N . ASN A 1 214 ? -13.442 24.645 38.269 1.00 80.00 214 ASN A N 1
ATOM 1619 C CA . ASN A 1 214 ? -13.299 23.268 37.768 1.00 80.00 214 ASN A CA 1
ATOM 1620 C C . ASN A 1 214 ? -12.499 22.290 38.654 1.00 80.00 214 ASN A C 1
ATOM 1622 O O . ASN A 1 214 ? -12.019 21.276 38.158 1.00 80.00 214 ASN A O 1
ATOM 1626 N N . GLN A 1 215 ? -12.365 22.586 39.949 1.00 79.81 215 GLN A N 1
ATOM 1627 C CA . GLN A 1 215 ? -11.501 21.852 40.887 1.00 79.81 215 GLN A CA 1
ATOM 1628 C C . GLN A 1 215 ? -12.200 20.728 41.662 1.00 79.81 215 GLN A C 1
ATOM 1630 O O . GLN A 1 215 ? -11.546 19.949 42.362 1.00 79.81 215 GLN A O 1
ATOM 1635 N N . ILE A 1 216 ? -13.528 20.656 41.582 1.00 86.25 216 ILE A N 1
ATOM 1636 C CA . ILE A 1 216 ? -14.339 19.750 42.391 1.00 86.25 216 ILE A CA 1
ATOM 1637 C C . ILE A 1 216 ? -15.183 18.881 41.462 1.00 86.25 216 ILE A C 1
ATOM 1639 O O . ILE A 1 216 ? -15.796 19.361 40.511 1.00 86.25 216 ILE A O 1
ATOM 1643 N N . CYS A 1 217 ? -15.206 17.592 41.764 1.00 88.88 217 CYS A N 1
ATOM 1644 C CA . CYS A 1 217 ? -16.041 16.595 41.128 1.00 88.88 217 CYS A CA 1
ATOM 1645 C C . CYS A 1 217 ? -17.172 16.226 42.086 1.00 88.88 217 CYS A C 1
ATOM 1647 O O . CYS A 1 217 ? -16.912 15.799 43.216 1.00 88.88 217 CYS A O 1
ATOM 1649 N N . THR A 1 218 ? -18.412 16.373 41.638 1.00 85.56 218 THR A N 1
ATOM 1650 C CA . THR A 1 218 ? -19.598 15.885 42.352 1.00 85.56 218 THR A CA 1
ATOM 1651 C C . THR A 1 218 ? -20.098 14.619 41.690 1.00 85.56 218 THR A C 1
ATOM 1653 O O . THR A 1 218 ? -20.040 14.510 40.463 1.00 85.56 218 THR A O 1
ATOM 1656 N N . ASP A 1 219 ? -20.576 13.682 42.500 1.00 82.19 219 ASP A N 1
ATOM 1657 C CA . ASP A 1 219 ? -21.251 12.477 42.018 1.00 82.19 219 ASP A CA 1
ATOM 1658 C C . ASP A 1 219 ? -22.392 12.870 41.063 1.00 82.19 219 ASP A C 1
ATOM 1660 O O . ASP A 1 219 ? -23.067 13.884 41.272 1.00 82.19 219 ASP A O 1
ATOM 1664 N N . ILE A 1 220 ? -22.524 12.155 39.951 1.00 80.00 220 ILE A N 1
ATOM 1665 C CA . ILE A 1 220 ? -23.597 12.376 38.985 1.00 80.00 220 ILE A CA 1
ATOM 1666 C C . ILE A 1 220 ? -24.801 11.599 39.484 1.00 80.00 220 ILE A C 1
ATOM 1668 O O . ILE A 1 220 ? -24.747 10.381 39.526 1.00 80.00 220 ILE A O 1
ATOM 1672 N N . ASP A 1 221 ? -25.911 12.278 39.757 1.00 72.50 221 ASP A N 1
ATOM 1673 C CA . ASP A 1 221 ? -27.157 11.590 40.086 1.00 72.50 221 ASP A CA 1
ATOM 1674 C C . ASP A 1 221 ? -27.714 10.878 38.834 1.00 72.50 221 ASP A C 1
ATOM 1676 O O . ASP A 1 221 ? -28.473 11.457 38.046 1.00 72.50 221 ASP A O 1
ATOM 1680 N N . GLU A 1 222 ? -27.361 9.606 38.617 1.00 72.25 222 GLU A N 1
ATOM 1681 C CA . GLU A 1 222 ? -27.755 8.869 37.407 1.00 72.25 222 GLU A CA 1
ATOM 1682 C C . GLU A 1 222 ? -29.277 8.684 37.294 1.00 72.25 222 GLU A C 1
ATOM 1684 O O . GLU A 1 222 ? -29.811 8.511 36.193 1.00 72.25 222 GLU A O 1
ATOM 1689 N N . CYS A 1 223 ? -29.997 8.810 38.412 1.00 67.31 223 CYS A N 1
ATOM 1690 C CA . CYS A 1 223 ? -31.458 8.768 38.455 1.00 67.31 223 CYS A CA 1
ATOM 1691 C C . CYS A 1 223 ? -32.136 9.972 37.773 1.00 67.31 223 CYS A C 1
ATOM 1693 O O . CYS A 1 223 ? -33.295 9.865 37.372 1.00 67.31 223 CYS A O 1
ATOM 1695 N N . HIS A 1 224 ? -31.442 11.102 37.602 1.00 65.81 224 HIS A N 1
ATOM 1696 C CA . HIS A 1 224 ? -31.965 12.266 36.874 1.00 65.81 224 HIS A CA 1
ATOM 1697 C C . HIS A 1 224 ? -31.681 12.218 35.366 1.00 65.81 224 HIS A C 1
ATOM 1699 O O . HIS A 1 224 ? -32.365 12.892 34.595 1.00 65.81 224 HIS A O 1
ATOM 1705 N N . LEU A 1 225 ? -30.694 11.426 34.933 1.00 62.91 225 LEU A N 1
ATOM 1706 C CA . LEU A 1 225 ? -30.307 11.296 33.523 1.00 62.91 225 LEU A CA 1
ATOM 1707 C C . LEU A 1 225 ? -31.112 10.226 32.778 1.00 62.91 225 LEU A C 1
ATOM 1709 O O . LEU A 1 225 ? -31.312 10.349 31.570 1.00 62.91 225 LEU A O 1
ATOM 1713 N N . PHE A 1 226 ? -31.619 9.219 33.494 1.00 58.91 226 PHE A N 1
ATOM 1714 C CA . PHE A 1 226 ? -32.493 8.182 32.942 1.00 58.91 226 PHE A CA 1
ATOM 1715 C C . PHE A 1 226 ? -33.838 8.118 33.682 1.00 58.91 226 PHE A C 1
ATOM 1717 O O . PHE A 1 226 ? -34.139 7.112 34.328 1.00 58.91 226 PHE A O 1
ATOM 1724 N N . PRO A 1 227 ? -34.685 9.162 33.606 1.00 52.81 227 PRO A N 1
ATOM 1725 C CA . PRO A 1 227 ? -36.057 9.042 34.064 1.00 52.81 227 PRO A CA 1
ATOM 1726 C C . PRO A 1 227 ? -36.787 8.094 33.104 1.00 52.81 227 PRO A C 1
ATOM 1728 O O . PRO A 1 227 ? -37.158 8.485 31.999 1.00 52.81 227 PRO A O 1
ATOM 1731 N N . LEU A 1 228 ? -36.993 6.834 33.501 1.00 52.47 228 LEU A N 1
ATOM 1732 C CA . LEU A 1 228 ? -37.937 5.944 32.821 1.00 52.47 228 LEU A CA 1
ATOM 1733 C C . LEU A 1 228 ? -39.361 6.423 33.126 1.00 52.47 228 LEU A C 1
ATOM 1735 O O . LEU A 1 228 ? -40.080 5.858 33.943 1.00 52.47 228 LEU A O 1
ATOM 1739 N N . ALA A 1 229 ? -39.744 7.509 32.466 1.00 50.34 229 ALA A N 1
ATOM 1740 C CA . ALA A 1 229 ? -41.118 7.925 32.286 1.00 50.34 229 ALA A CA 1
ATOM 1741 C C . ALA A 1 229 ? -41.410 7.914 30.782 1.00 50.34 229 ALA A C 1
ATOM 1743 O O . ALA A 1 229 ? -41.318 8.952 30.132 1.00 50.34 229 ALA A O 1
ATOM 1744 N N . GLN A 1 230 ? -41.673 6.718 30.244 1.00 39.81 230 GLN A N 1
ATOM 1745 C CA . GLN A 1 230 ? -42.794 6.397 29.346 1.00 39.81 230 GLN A CA 1
ATOM 1746 C C . GLN A 1 230 ? -42.786 4.895 29.033 1.00 39.81 230 GLN A C 1
ATOM 1748 O O . GLN A 1 230 ? -41.747 4.400 28.542 1.00 39.81 230 GLN A O 1
#

Nearest PDB structures (foldseek):
  6v08-assembly1_A  TM=9.248E-01  e=1.001E-04  Homo sapiens
  1c1z-assembly1_A  TM=9.131E-01  e=1.882E-04  Homo sapiens
  6v09-assembly1_A  TM=9.156E-01  e=2.508E-04  Homo sapiens
  6v06-assembly1_A  TM=9.227E-01  e=2.508E-04  Homo sapiens
  7kg4-assembly2_B  TM=9.157E-01  e=6.654E-04  Homo sapiens